Protein 7VT5 (pdb70)

Sequence (311 aa):
GIVELNRQLGRGVNLGNALEAPWEGAWGVRLEEGFFELIREAGFKTIRLPVSWTHHAGRAAPYTIDPAFFSRVDWAVTQATRRGLNIVVNVHHYDELNANPQAEEARYLSIWRQIAERYRNQPGSVYFELLNEPHGRFNDNPQLWNDLLAKALRVVRESNPSRAVIVGPVGWNSLWRLSELRLPDDPNLIVTFHYYDPLEFTHQGAEWLNPVPPTGVVWHQQNAIAQAMEFAQRWAEQNRRPIFVGEFGAYEKGDLDSRVRWTGAVRSELEKRNFSWAYWEFAAGFGIYDRTTRQWRTPLLKALVPEQPKL

InterPro domains:
  IPR001547 Glycoside hydrolase, family 5 [PF00150] (57-237)
  IPR001547 Glycoside hydrolase, family 5 [PF00150] (382-443)
  IPR017853 Glycoside hydrolase superfamily [SSF51445] (39-466)
  IPR018087 Glycoside hydrolase, family 5, conserved site [PS00659] (157-166)
  IPR050386 Glycosyl Hydrolase 5 (Cellulase A) [PTHR31297] (37-249)

Solvent-accessible surface area: 13460 Å² total

CATH classification: 3.20.20.80

Foldseek 3Di:
DQLVLQLQQFEAFEPPLAQQPLHGCPSNDHDDLVVLVVCVVLPGQAYEYEHAQQSQFDPDPPGHGHVVSVVVVVVVCVSNVVSRHQYEYENEDDPVCLAPVVVCLNNLLSVLLVVLQVCLPPDLSYEYEYYAAREHVCVVPVVSVLVSVASSVVSNCVRRVAHAYEYAGHPRRQLVRLVVHDHDPRPRYAYEGEDEPPCLFQQAQPPPDVVHRHAPDADADDCPLVVSLVSNLVSCVVVVHAYEHEEYFGFQSHDPVRRLNVLLVNLLNCVVSVYHYYYHHDDPRRHQADPVVRDGVPSNSCSNVPPDNVD

Organism: NCBI:txid172827

B-factor: mean 21.15, std 11.02, range [8.12, 70.51]

Nearest PDB structures (foldseek):
  7vt7-assembly1_A  TM=1.003E+00  e=2.743E-68  Meiothermus taiwanensis WR-220
  4u5i-assembly2_B  TM=8.928E-01  e=5.469E-29  Acetivibrio thermocellus ATCC 27405
  4u5i-assembly1_A  TM=8.880E-01  e=3.645E-28  Acetivibrio thermocellus ATCC 27405
  4u5k-assembly1_A  TM=8.583E-01  e=9.486E-29  Acetivibrio thermocellus ATCC 27405
  4u5k-assembly2_B  TM=8.867E-01  e=9.125E-28  Acetivibrio thermocellus ATCC 27405

Structure (mmCIF, N/CA/C/O backbone):
data_7VT5
#
_entry.id   7VT5
#
_cell.length_a   49.549
_cell.length_b   75.348
_cell.length_c   82.151
_cell.angle_alpha   90.000
_cell.angle_beta   90.000
_cell.angle_gamma   90.000
#
_symmetry.space_group_name_H-M   'P 21 21 21'
#
loop_
_entity.id
_entity.type
_entity.pdbx_description
1 polymer 'Endoglucanase H'
2 non-polymer TRYPTOPHAN
3 non-polymer METHIONINE
4 water water
#
loop_
_atom_site.group_PDB
_atom_site.id
_atom_site.type_symbol
_atom_site.label_atom_id
_atom_site.label_alt_id
_atom_site.label_comp_id
_atom_site.label_asym_id
_atom_site.label_entity_id
_atom_site.label_seq_id
_atom_site.pdbx_PDB_ins_code
_atom_site.Cartn_x
_atom_site.Cartn_y
_atom_site.Cartn_z
_atom_site.occupancy
_atom_site.B_iso_or_equiv
_atom_site.auth_seq_id
_atom_site.auth_comp_id
_atom_site.auth_asym_id
_atom_site.auth_atom_id
_atom_site.pdbx_PDB_model_num
ATOM 1 N N . GLY A 1 17 ? 10.64057 20.85907 37.46191 1.000 33.51801 17 GLY A N 1
ATOM 2 C CA . GLY A 1 17 ? 11.87151 20.83497 36.69402 1.000 29.77032 17 GLY A CA 1
ATOM 3 C C . GLY A 1 17 ? 11.83703 19.94998 35.45313 1.000 25.23690 17 GLY A C 1
ATOM 4 O O . GLY A 1 17 ? 10.78318 19.72305 34.83374 1.000 22.03799 17 GLY A O 1
ATOM 5 N N . ILE A 1 18 ? 13.01560 19.44561 35.08967 1.000 22.63008 18 ILE A N 1
ATOM 6 C CA . ILE A 1 18 ? 13.16144 18.73619 33.82197 1.000 21.23082 18 ILE A CA 1
ATOM 7 C C . ILE A 1 18 ? 12.39940 17.40739 33.81834 1.000 20.38468 18 ILE A C 1
ATOM 8 O O . ILE A 1 18 ? 11.93607 16.95507 32.76611 1.000 19.08059 18 ILE A O 1
ATOM 13 N N . VAL A 1 19 ? 12.26834 16.74730 34.97177 1.000 21.03129 19 VAL A N 1
ATOM 14 C CA . VAL A 1 19 ? 11.52781 15.49139 35.01140 1.000 21.09569 19 VAL A CA 1
ATOM 15 C C . VAL A 1 19 ? 10.06390 15.74293 34.68069 1.000 20.08371 19 VAL A C 1
ATOM 16 O O . VAL A 1 19 ? 9.42646 14.97378 33.94560 1.000 19.99436 19 VAL A O 1
ATOM 20 N N . GLU A 1 20 ? 9.53096 16.86151 35.15928 1.000 18.56033 20 GLU A N 1
ATOM 21 C CA . GLU A 1 20 ? 8.15273 17.19141 34.82278 1.000 20.67733 20 GLU A CA 1
ATOM 22 C C . GLU A 1 20 ? 8.01679 17.62756 33.36647 1.000 17.27921 20 GLU A C 1
ATOM 23 O O . GLU A 1 20 ? 7.02107 17.28342 32.72380 1.000 17.83219 20 GLU A O 1
ATOM 29 N N . LEU A 1 21 ? 8.97601 18.40706 32.82828 1.000 18.14521 21 LEU A N 1
ATOM 30 C CA . LEU A 1 21 ? 8.93686 18.74160 31.39748 1.000 17.16951 21 LEU A CA 1
ATOM 31 C C . LEU A 1 21 ? 8.93883 17.47985 30.52767 1.000 15.95728 21 LEU A C 1
ATOM 32 O O . LEU A 1 21 ? 8.21863 17.39828 29.50904 1.000 15.60739 21 LEU A O 1
ATOM 37 N N . ASN A 1 22 ? 9.72833 16.47169 30.92314 1.000 14.91965 22 ASN A N 1
ATOM 38 C CA . ASN A 1 22 ? 9.70089 15.22185 30.16281 1.000 15.13358 22 ASN A CA 1
ATOM 39 C C . ASN A 1 22 ? 8.37824 14.48666 30.32737 1.000 15.88380 22 ASN A C 1
ATOM 40 O O . ASN A 1 22 ? 7.84123 13.93126 29.35612 1.000 16.49343 22 ASN A O 1
ATOM 45 N N . ARG A 1 23 ? 7.83020 14.45474 31.54224 1.000 16.33481 23 ARG A N 1
ATOM 46 C CA . ARG A 1 23 ? 6.52513 13.82018 31.71940 1.000 18.54938 23 ARG A CA 1
ATOM 47 C C . ARG A 1 23 ? 5.46846 14.51074 30.85774 1.000 17.51643 23 ARG A C 1
ATOM 48 O O . ARG A 1 23 ? 4.57991 13.86022 30.29557 1.000 19.04138 23 ARG A O 1
ATOM 56 N N . GLN A 1 24 ? 5.57526 15.83742 30.71584 1.000 16.38730 24 GLN A N 1
ATOM 57 C CA . GLN A 1 24 ? 4.62646 16.61551 29.92127 1.000 16.16662 24 GLN A CA 1
ATOM 58 C C . GLN A 1 24 ? 4.69850 16.26244 28.44213 1.000 12.56491 24 GLN A C 1
ATOM 59 O O . GLN A 1 24 ? 3.68413 16.37861 27.73059 1.000 15.79372 24 GLN A O 1
ATOM 69 N N . LEU A 1 25 ? 5.85497 15.79552 27.96079 1.000 14.05432 25 LEU A N 1
ATOM 70 C CA . LEU A 1 25 ? 5.90948 15.29440 26.58066 1.000 12.64922 25 LEU A CA 1
ATOM 71 C C . LEU A 1 25 ? 4.90850 14.15454 26.32786 1.000 12.77459 25 LEU A C 1
ATOM 72 O O . LEU A 1 25 ? 4.29402 14.07717 25.25137 1.000 13.49577 25 LEU A O 1
ATOM 77 N N . GLY A 1 26 ? 4.74484 13.25135 27.29197 1.000 13.73786 26 GLY A N 1
ATOM 78 C CA . GLY A 1 26 ? 3.73433 12.20667 27.17336 1.000 13.03081 26 GLY A CA 1
ATOM 79 C C . GLY A 1 26 ? 3.82607 11.44272 25.86681 1.000 11.99890 26 GLY A C 1
ATOM 80 O O . GLY A 1 26 ? 4.90974 11.05791 25.41428 1.000 13.91910 26 GLY A O 1
ATOM 81 N N . ARG A 1 27 ? 2.65709 11.19423 25.27044 1.000 11.64523 27 ARG A N 1
ATOM 82 C CA . ARG A 1 27 ? 2.55576 10.55144 23.96509 1.000 13.69058 27 ARG A CA 1
ATOM 83 C C . ARG A 1 27 ? 2.62287 11.56049 22.83532 1.000 12.00745 27 ARG A C 1
ATOM 84 O O . ARG A 1 27 ? 1.94393 12.60200 22.87100 1.000 12.96567 27 ARG A O 1
ATOM 92 N N . GLY A 1 28 ? 3.37691 11.23672 21.79232 1.000 13.19491 28 GLY A N 1
ATOM 93 C CA . GLY A 1 28 ? 3.60752 12.19598 20.73232 1.000 12.32509 28 GLY A CA 1
ATOM 94 C C . GLY A 1 28 ? 3.65736 11.53579 19.37389 1.000 11.55954 28 GLY A C 1
ATOM 95 O O . GLY A 1 28 ? 3.71574 10.29813 19.26595 1.000 11.62721 28 GLY A O 1
ATOM 96 N N . VAL A 1 29 ? 3.65925 12.37457 18.32859 1.000 12.23774 29 VAL A N 1
ATOM 97 C CA . VAL A 1 29 ? 3.79277 11.86327 16.96766 1.000 12.56660 29 VAL A CA 1
ATOM 98 C C . VAL A 1 29 ? 4.69561 12.79694 16.16913 1.000 10.61874 29 VAL A C 1
ATOM 99 O O . VAL A 1 29 ? 4.65245 14.02328 16.33868 1.000 11.87299 29 VAL A O 1
ATOM 103 N N . ASN A 1 30 ? 5.50855 12.21164 15.29335 1.000 10.33678 30 ASN A N 1
ATOM 104 C CA . ASN A 1 30 ? 6.32892 12.99405 14.36947 1.000 11.76388 30 ASN A CA 1
ATOM 105 C C . ASN A 1 30 ? 5.52639 13.41927 13.15298 1.000 10.91369 30 ASN A C 1
ATOM 106 O O . ASN A 1 30 ? 4.81193 12.61433 12.54314 1.000 11.55009 30 ASN A O 1
ATOM 111 N N . LEU A 1 31 ? 5.70566 14.69039 12.75548 1.000 10.48374 31 LEU A N 1
ATOM 112 C CA . LEU A 1 31 ? 5.24458 15.15120 11.44553 1.000 11.32502 31 LEU A CA 1
ATOM 113 C C . LEU A 1 31 ? 6.35607 14.89925 10.44080 1.000 12.83323 31 LEU A C 1
ATOM 114 O O . LEU A 1 31 ? 7.14529 15.78467 10.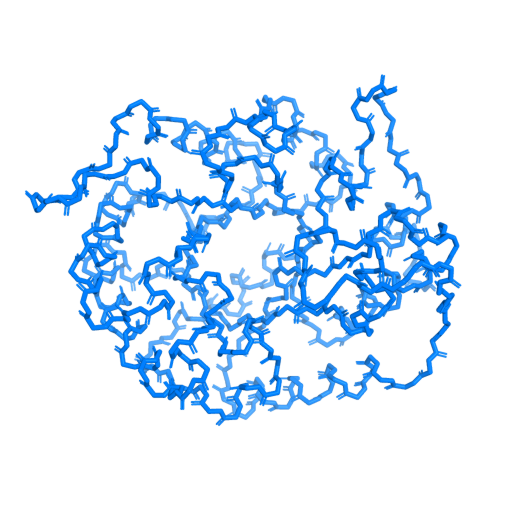08695 1.000 14.12159 31 LEU A O 1
ATOM 119 N N . GLY A 1 32 ? 6.43892 13.63027 9.98676 1.000 13.27566 32 GLY A N 1
ATOM 120 C CA . GLY A 1 32 ? 7.50643 13.19710 9.10338 1.000 13.67454 32 GLY A CA 1
ATOM 121 C C . GLY A 1 32 ? 7.14904 13.27927 7.62565 1.000 12.52822 32 GLY A C 1
ATOM 122 O O . GLY A 1 32 ? 5.98902 13.47876 7.23003 1.000 13.04649 32 GLY A O 1
ATOM 123 N N . ASN A 1 33 ? 8.18146 13.11664 6.81275 1.000 12.63445 33 ASN A N 1
ATOM 124 C CA . ASN A 1 33 ? 8.07878 13.21467 5.36063 1.000 13.42135 33 ASN A CA 1
ATOM 125 C C . ASN A 1 33 ? 7.64856 14.60276 4.92991 1.000 14.64415 33 ASN A C 1
ATOM 126 O O . ASN A 1 33 ? 7.04202 14.77033 3.86794 1.000 14.84755 33 ASN A O 1
ATOM 131 N N . ALA A 1 34 ? 8.00531 15.60039 5.75990 1.000 14.88182 34 ALA A N 1
ATOM 132 C CA . ALA A 1 34 ? 7.53375 16.97487 5.62049 1.000 12.64948 34 ALA A CA 1
ATOM 133 C C . ALA A 1 34 ? 8.73903 17.90674 5.56918 1.000 14.07159 34 ALA A C 1
ATOM 134 O O . ALA A 1 34 ? 9.39621 17.96511 4.53562 1.000 14.98394 34 ALA A O 1
ATOM 136 N N . LEU A 1 35 ? 9.05196 18.61464 6.66774 1.000 12.80303 35 LEU A N 1
ATOM 137 C CA . LEU A 1 35 ? 10.08192 19.66632 6.63890 1.000 13.21761 35 LEU A CA 1
ATOM 138 C C . LEU A 1 35 ? 11.49596 19.12089 6.72446 1.000 14.03572 35 LEU A C 1
ATOM 139 O O . LEU A 1 35 ? 12.46851 19.90549 6.64937 1.000 13.48170 35 LEU A O 1
ATOM 144 N N . GLU A 1 36 ? 11.65199 17.80973 6.86573 1.000 13.61317 36 GLU A N 1
ATOM 145 C CA . GLU A 1 36 ? 12.98002 17.22387 6.90532 1.000 13.76791 36 GLU A CA 1
ATOM 146 C C . GLU A 1 36 ? 13.41326 16.69168 5.54668 1.000 13.79820 36 GLU A C 1
ATOM 147 O O . GLU A 1 36 ? 14.56735 16.26170 5.39559 1.000 14.18606 36 GLU A O 1
ATOM 153 N N . ALA A 1 37 ? 12.51681 16.68814 4.56498 1.000 13.87117 37 ALA A N 1
ATOM 154 C CA . ALA A 1 37 ? 12.86644 16.44161 3.17381 1.000 14.16921 37 ALA A CA 1
ATOM 155 C C . ALA A 1 37 ? 13.65673 17.61468 2.58600 1.000 14.23712 37 ALA A C 1
ATOM 156 O O . ALA A 1 37 ? 13.91122 18.60327 3.27916 1.000 15.32217 37 ALA A O 1
ATOM 158 N N . PRO A 1 38 ? 14.09987 17.52317 1.33355 1.000 14.41243 38 PRO A N 1
ATOM 159 C CA . PRO A 1 38 ? 14.80143 18.67317 0.73876 1.000 16.33468 38 PRO A CA 1
ATOM 160 C C . PRO A 1 38 ? 13.94567 19.93085 0.69124 1.000 15.98516 38 PRO A C 1
ATOM 161 O O . PRO A 1 38 ? 14.47443 21.05065 0.77506 1.000 18.46913 38 PRO A O 1
ATOM 165 N N . TRP A 1 39 ? 12.63393 19.77386 0.55840 1.000 16.34961 39 TRP A N 1
ATOM 166 C CA . TRP A 1 39 ? 11.69801 20.87384 0.73496 1.000 15.34360 39 TRP A CA 1
ATOM 167 C C . TRP A 1 39 ? 10.35006 20.26498 1.09682 1.000 16.11379 39 TRP A C 1
ATOM 168 O O . TRP A 1 39 ? 10.11866 19.05317 0.92759 1.000 15.87457 39 TRP A O 1
ATOM 188 N N . GLU A 1 40 ? 9.47029 21.12053 1.59886 1.000 16.08105 40 GLU A N 1
ATOM 189 C CA . GLU A 1 40 ? 8.19534 20.66108 2.11689 1.000 15.43170 40 GLU A CA 1
ATOM 190 C C . GLU A 1 40 ? 7.32806 20.12381 0.98768 1.000 15.86592 40 GLU A C 1
ATOM 191 O O . GLU A 1 40 ? 6.96520 20.85691 0.06236 1.000 18.14110 40 GLU A O 1
ATOM 197 N N . GLY A 1 41 ? 6.99701 18.83836 1.07294 1.000 14.39496 41 GLY A N 1
ATOM 198 C CA . GLY A 1 41 ? 6.23671 18.14810 0.05592 1.000 15.40838 41 GLY A CA 1
ATOM 199 C C . GLY A 1 41 ? 7.06775 17.18584 -0.76159 1.000 15.95664 41 GLY A C 1
ATOM 200 O O . GLY A 1 41 ? 6.50495 16.29031 -1.40237 1.000 16.60006 41 GLY A O 1
ATOM 201 N N . ALA A 1 42 ? 8.38729 17.35052 -0.77154 1.000 15.51181 42 ALA A N 1
ATOM 202 C CA . ALA A 1 42 ? 9.20846 16.50305 -1.62243 1.000 15.75624 42 ALA A CA 1
ATOM 203 C C . ALA A 1 42 ? 9.04280 15.04787 -1.26310 1.000 15.64874 42 ALA A C 1
ATOM 204 O O . ALA A 1 42 ? 9.10711 14.19505 -2.14905 1.000 18.30208 42 ALA A O 1
ATOM 206 N N . TRP A 1 43 ? 8.84804 14.74329 0.02325 1.000 14.54421 43 TRP A N 1
ATOM 207 C CA . TRP A 1 43 ? 8.67314 13.36011 0.45240 1.000 15.70352 43 TRP A CA 1
ATOM 208 C C . TRP A 1 43 ? 7.22192 13.01018 0.74401 1.000 15.73554 43 TRP A C 1
ATOM 209 O O . TRP A 1 43 ? 6.96166 11.99205 1.40346 1.000 16.88313 43 TRP A O 1
ATOM 220 N N . GLY A 1 44 ? 6.27968 13.81679 0.25742 1.000 14.71711 44 GLY A N 1
ATOM 221 C CA . GLY A 1 44 ? 4.88689 13.40625 0.19449 1.000 15.71931 44 GLY A CA 1
ATOM 222 C C . GLY A 1 44 ? 3.95881 14.04391 1.19781 1.000 18.16957 44 GLY A C 1
ATOM 223 O O . GLY A 1 44 ? 2.73536 13.87916 1.04775 1.000 20.26725 44 GLY A O 1
ATOM 224 N N . VAL A 1 45 ? 4.45176 14.77174 2.20442 1.000 16.62322 45 VAL A N 1
ATOM 225 C CA . VAL A 1 45 ? 3.58171 15.36691 3.21905 1.000 16.01457 45 VAL A CA 1
ATOM 226 C C . VAL A 1 45 ? 3.83204 16.87409 3.29329 1.000 16.79050 45 VAL A C 1
ATOM 227 O O . VAL A 1 45 ? 4.87346 17.31713 3.78516 1.000 18.13559 45 VAL A O 1
ATOM 231 N N . ARG A 1 46 ? 2.86350 17.66036 2.84417 1.000 16.20538 46 ARG A N 1
ATOM 232 C CA . ARG A 1 46 ? 2.84141 19.07700 3.17604 1.000 18.87880 46 ARG A CA 1
ATOM 233 C C . ARG A 1 46 ? 2.05006 19.22911 4.46558 1.000 17.66678 46 ARG A C 1
ATOM 234 O O . ARG A 1 46 ? 1.03401 18.55250 4.66199 1.000 20.41812 46 ARG A O 1
ATOM 242 N N . LEU A 1 47 ? 2.50718 20.12339 5.34314 1.000 16.27467 47 LEU A N 1
ATOM 243 C CA . LEU A 1 47 ? 1.78220 20.33191 6.58904 1.000 16.10375 47 LEU A CA 1
ATOM 244 C C . LEU A 1 47 ? 0.49172 21.10853 6.33437 1.000 17.21564 47 LEU A C 1
ATOM 245 O O . LEU A 1 47 ? 0.41307 21.95067 5.43750 1.000 18.66212 47 LEU A O 1
ATOM 250 N N . GLU A 1 48 ? -0.52990 20.81520 7.13869 1.000 16.20048 48 GLU A N 1
ATOM 251 C CA . GLU A 1 48 ? -1.82348 21.48847 7.09612 1.000 18.09399 48 GLU A CA 1
ATOM 252 C C . GLU A 1 48 ? -2.22453 21.84715 8.51760 1.000 16.90746 48 GLU A C 1
ATOM 253 O O . GLU A 1 48 ? -1.95287 21.09415 9.45959 1.000 16.56913 48 GLU A O 1
ATOM 259 N N . GLU A 1 49 ? -2.92638 22.97568 8.66707 1.000 18.27349 49 GLU A N 1
ATOM 260 C CA . GLU A 1 49 ? -3.32396 23.40324 10.00663 1.000 22.28545 49 GLU A CA 1
ATOM 261 C C . GLU A 1 49 ? -4.19290 22.34969 10.69795 1.000 20.38684 49 GLU A C 1
ATOM 262 O O . GLU A 1 49 ? -4.02310 22.08121 11.89938 1.000 21.05965 49 GLU A O 1
ATOM 268 N N . GLY A 1 50 ? -5.08805 21.69287 9.94354 1.000 18.58561 50 GLY A N 1
ATOM 269 C CA . GLY A 1 50 ? -5.97692 20.71241 10.54686 1.000 19.34693 50 GLY A CA 1
ATOM 270 C C . GLY A 1 50 ? -5.25778 19.54363 11.20953 1.000 18.71533 50 GLY A C 1
ATOM 271 O O . GLY A 1 50 ? -5.83857 18.89325 12.09791 1.000 21.28237 50 GLY A O 1
ATOM 272 N N . PHE A 1 51 ? -3.99174 19.28689 10.83474 1.000 17.34081 51 PHE A N 1
ATOM 273 C CA . PHE A 1 51 ? -3.26195 18.16381 11.43936 1.000 16.55513 51 PHE A CA 1
ATOM 274 C C . PHE A 1 51 ? -3.17430 18.33157 12.95287 1.000 18.35075 51 PHE A C 1
ATOM 275 O O . PHE A 1 51 ? -3.27000 17.34758 13.71253 1.000 17.17198 51 PHE A O 1
ATOM 283 N N . PHE A 1 52 ? -3.01715 19.58253 13.42309 1.000 16.79295 52 PHE A N 1
ATOM 284 C CA . PHE A 1 52 ? -2.84556 19.76890 14.86005 1.000 16.11670 52 PHE A CA 1
ATOM 285 C C . PHE A 1 52 ? -4.07297 19.30890 15.62879 1.000 15.63970 52 PHE A C 1
ATOM 286 O O . PHE A 1 52 ? -3.95466 18.56377 16.61386 1.000 15.60664 52 PHE A O 1
ATOM 294 N N . GLU A 1 53 ? -5.26967 19.67123 15.15024 1.000 15.67745 53 GLU A N 1
ATOM 295 C CA . GLU A 1 53 ? -6.47055 19.27922 15.86887 1.000 16.23887 53 GLU A CA 1
ATOM 296 C C . GLU A 1 53 ? -6.66297 17.77203 15.78220 1.000 15.81678 53 GLU A C 1
ATOM 297 O O . GLU A 1 53 ? -7.01530 17.13976 16.78900 1.000 16.28345 53 GLU A O 1
ATOM 303 N N . LEU A 1 54 ? -6.34038 17.17664 14.62434 1.000 16.54746 54 LEU A N 1
ATOM 304 C CA . LEU A 1 54 ? -6.51543 15.72425 14.50130 1.000 16.88684 54 LEU A CA 1
ATOM 305 C C . LEU A 1 54 ? -5.63224 15.00952 15.50639 1.000 16.36126 54 LEU A C 1
ATOM 306 O O . LEU A 1 54 ? -6.06426 14.05865 16.17811 1.000 17.69664 54 LEU A O 1
ATOM 311 N N . ILE A 1 55 ? -4.40126 15.50092 15.66845 1.000 14.35790 55 ILE A N 1
ATOM 312 C CA . ILE A 1 55 ? -3.45702 14.81227 16.52581 1.000 13.66942 55 ILE A CA 1
ATOM 313 C C . ILE A 1 55 ? -3.88372 14.94926 17.97045 1.000 15.22847 55 ILE A C 1
ATOM 314 O O . ILE A 1 55 ? -3.83721 13.98123 18.74593 1.000 14.43039 55 ILE A O 1
ATOM 319 N N . ARG A 1 56 ? -4.41180 16.12191 18.33016 1.000 15.96401 56 ARG A N 1
ATOM 320 C CA . ARG A 1 56 ? -4.94790 16.27475 19.67314 1.000 18.40996 56 ARG A CA 1
ATOM 321 C C . ARG A 1 56 ? -6.11919 15.34940 19.88537 1.000 18.80092 56 ARG A C 1
ATOM 322 O O . ARG A 1 56 ? -6.23845 14.73744 20.95118 1.000 21.04793 56 ARG A O 1
ATOM 330 N N . GLU A 1 57 ? -7.02471 15.26715 18.89774 1.000 17.43304 57 GLU A N 1
ATOM 331 C CA . GLU A 1 57 ? -8.22053 14.47892 19.12265 1.000 24.31048 57 GLU A CA 1
ATOM 332 C C . GLU A 1 57 ? -7.86626 13.01794 19.27052 1.000 22.18781 57 GLU A C 1
ATOM 333 O O . GLU A 1 57 ? -8.59245 12.27376 19.93697 1.000 24.98185 57 GLU A O 1
ATOM 343 N N . ALA A 1 58 ? -6.72092 12.61132 18.72390 1.000 16.70888 58 ALA A N 1
ATOM 344 C CA . ALA A 1 58 ? -6.35599 11.20099 18.75917 1.000 15.62944 58 ALA A CA 1
ATOM 345 C C . ALA A 1 58 ? -5.70048 10.81717 20.07028 1.000 16.77876 58 ALA A C 1
ATOM 346 O O . ALA A 1 58 ? -5.50422 9.62464 20.30810 1.000 18.35596 58 ALA A O 1
ATOM 348 N N . GLY A 1 59 ? -5.39286 11.78378 20.92837 1.000 15.68508 59 GLY A N 1
ATOM 349 C CA . GLY A 1 59 ? -4.84992 11.52564 22.23839 1.000 16.19492 59 GLY A CA 1
ATOM 350 C C . GLY A 1 59 ? -3.39221 11.84955 22.39135 1.000 14.92777 59 GLY A C 1
ATOM 351 O O . GLY A 1 59 ? -2.80940 11.48824 23.41298 1.000 17.15297 59 GLY A O 1
ATOM 352 N N . PHE A 1 60 ? -2.77833 12.49801 21.41478 1.000 14.32543 60 PHE A N 1
ATOM 353 C CA . PHE A 1 60 ? -1.37687 12.89384 21.54041 1.000 13.59019 60 PHE A CA 1
ATOM 354 C C . PHE A 1 60 ? -1.25164 14.27236 22.19773 1.000 11.96608 60 PHE A C 1
ATOM 355 O O . PHE A 1 60 ? -2.10607 15.14162 22.00730 1.000 14.83021 60 PHE A O 1
ATOM 363 N N . LYS A 1 61 ? -0.20022 14.42730 22.99797 1.000 12.52349 61 LYS A N 1
ATOM 364 C CA . LYS A 1 61 ? 0.13597 15.69518 23.64446 1.000 13.42467 61 LYS A CA 1
ATOM 365 C C . LYS A 1 61 ? 1.22621 16.46819 22.92378 1.000 13.28907 61 LYS A C 1
ATOM 366 O O . LYS A 1 61 ? 1.37736 17.67977 23.19291 1.000 13.78511 61 LYS A O 1
ATOM 372 N N . THR A 1 62 ? 1.96457 15.83557 22.00751 1.000 12.03881 62 THR A N 1
ATOM 373 C CA . THR A 1 62 ? 3.20678 16.40507 21.50484 1.000 12.92050 62 THR A CA 1
ATOM 374 C C . THR A 1 62 ? 3.35709 16.16418 20.00925 1.000 12.14053 62 THR A C 1
ATOM 375 O O . THR A 1 62 ? 3.07117 15.07387 19.50022 1.000 12.32254 62 THR A O 1
ATOM 379 N N . ILE A 1 63 ? 3.85585 17.17587 19.32184 1.000 11.90794 63 ILE A N 1
ATOM 380 C CA . ILE A 1 63 ? 4.32319 17.07988 17.94675 1.000 11.72351 63 ILE A CA 1
ATOM 381 C C . ILE A 1 63 ? 5.84269 17.06498 17.98679 1.000 11.22312 63 ILE A C 1
ATOM 382 O O . ILE A 1 63 ? 6.44764 17.97262 18.57296 1.000 11.98156 63 ILE A O 1
ATOM 387 N N . ARG A 1 64 ? 6.48730 16.08035 17.35508 1.000 10.45957 64 ARG A N 1
ATOM 388 C CA . ARG A 1 64 ? 7.90870 16.24195 17.00789 1.000 10.60938 64 ARG A CA 1
ATOM 389 C C . ARG A 1 64 ? 7.98736 16.71181 15.56234 1.000 12.12960 64 ARG A C 1
ATOM 390 O O . ARG A 1 64 ? 7.34628 16.13093 14.68274 1.000 12.00464 64 ARG A O 1
ATOM 398 N N . LEU A 1 65 ? 8.76142 17.79221 15.33089 1.000 11.91811 65 LEU A N 1
ATOM 399 C CA . LEU A 1 65 ? 8.83188 18.47435 14.03765 1.000 11.00326 65 LEU A CA 1
ATOM 400 C C . LEU A 1 65 ? 10.22794 18.31043 13.46436 1.000 11.02434 65 LEU A C 1
ATOM 401 O O . LEU A 1 65 ? 11.12875 19.12489 13.75611 1.000 11.41769 65 LEU A O 1
ATOM 406 N N . PRO A 1 66 ? 10.47370 17.29552 12.64715 1.000 11.96705 66 PRO A N 1
ATOM 407 C CA . PRO A 1 66 ? 11.79214 17.15495 12.01147 1.000 11.81787 66 PRO A CA 1
ATOM 408 C C . PRO A 1 66 ? 12.00661 18.27777 11.01054 1.000 12.05962 66 PRO A C 1
ATOM 409 O O . PRO A 1 66 ? 11.17615 18.49011 10.12277 1.000 13.55880 66 PRO A O 1
ATOM 413 N N . VAL A 1 67 ? 13.14915 18.96505 11.11241 1.000 11.96602 67 VAL A N 1
ATOM 414 C CA . VAL A 1 67 ? 13.41243 20.08149 10.20360 1.000 11.76476 67 VAL A CA 1
ATOM 415 C C . VAL A 1 67 ? 14.84144 19.96526 9.69413 1.000 11.79429 67 VAL A C 1
ATOM 416 O O . VAL A 1 67 ? 15.78672 19.93950 10.49599 1.000 12.22002 67 VAL A O 1
ATOM 420 N N . SER A 1 68 ? 15.00711 19.85246 8.37405 1.000 11.29734 68 SER A N 1
ATOM 421 C CA . SER A 1 68 ? 16.35595 19.73668 7.80334 1.000 11.98151 68 SER A CA 1
ATOM 422 C C . SER A 1 68 ? 16.78228 21.10276 7.28147 1.000 14.75204 68 SER A C 1
ATOM 423 O O . SER A 1 68 ? 16.67944 21.41637 6.09600 1.000 13.71751 68 SER A O 1
ATOM 426 N N . TRP A 1 69 ? 17.29022 21.91321 8.21383 1.000 12.65930 69 TRP A N 1
ATOM 427 C CA . TRP A 1 69 ? 17.66144 23.30304 7.94591 1.000 12.11984 69 TRP A CA 1
ATOM 428 C C . TRP A 1 69 ? 18.72761 23.42090 6.88316 1.000 13.19122 69 TRP A C 1
ATOM 429 O O . TRP A 1 69 ? 18.79176 24.45405 6.20757 1.000 13.32326 69 TRP A O 1
ATOM 440 N N . THR A 1 70 ? 19.56507 22.38036 6.71154 1.000 13.44243 70 THR A N 1
ATOM 441 C CA . THR A 1 70 ? 20.70216 22.50725 5.79679 1.000 13.83826 70 THR A CA 1
ATOM 442 C C . THR A 1 70 ? 20.27401 22.86932 4.37517 1.000 14.66239 70 THR A C 1
ATOM 443 O O . THR A 1 70 ? 20.95389 23.64075 3.69613 1.000 15.76806 70 THR A O 1
ATOM 447 N N . HIS A 1 71 ? 19.10803 22.40332 3.93450 1.000 14.42148 71 HIS A N 1
ATOM 448 C CA . HIS A 1 71 ? 18.66323 22.70559 2.58012 1.000 15.61636 71 HIS A CA 1
ATOM 449 C C . HIS A 1 71 ? 18.19452 24.14241 2.42549 1.000 17.94436 71 HIS A C 1
ATOM 450 O O . HIS A 1 71 ? 18.00511 24.59520 1.29706 1.000 23.06376 71 HIS A O 1
ATOM 457 N N . HIS A 1 72 ? 18.05449 24.87276 3.51481 1.000 14.18217 72 HIS A N 1
ATOM 458 C CA . HIS A 1 72 ? 17.44183 26.19202 3.49440 1.0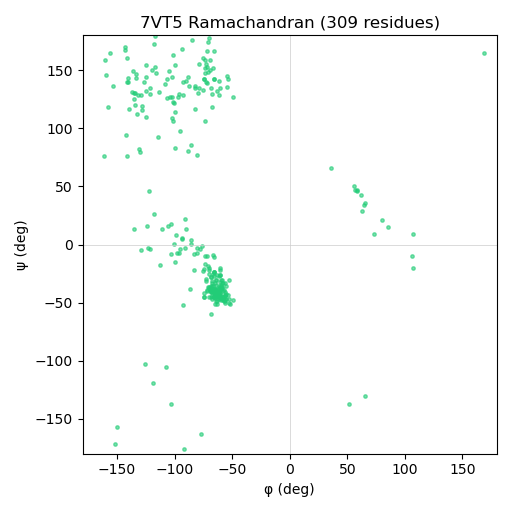00 13.62149 72 HIS A CA 1
ATOM 459 C C . HIS A 1 72 ? 18.34417 27.26678 4.06204 1.000 14.10273 72 HIS A C 1
ATOM 460 O O . HIS A 1 72 ? 17.86650 28.34652 4.39431 1.000 17.06961 72 HIS A O 1
ATOM 467 N N . ALA A 1 73 ? 19.62883 27.00477 4.20967 1.000 13.46213 73 ALA A N 1
ATOM 468 C CA . ALA A 1 73 ? 20.54228 27.95833 4.82292 1.000 14.39003 73 ALA A CA 1
ATOM 469 C C . ALA A 1 73 ? 21.70721 28.24355 3.89076 1.000 14.42362 73 ALA A C 1
ATOM 470 O O . ALA A 1 73 ? 22.18466 27.35281 3.16975 1.000 15.07727 73 ALA A O 1
ATOM 472 N N . GLY A 1 74 ? 22.15197 29.49020 3.91066 1.000 14.26148 74 GLY A N 1
ATOM 473 C CA . GLY A 1 74 ? 23.33145 29.85199 3.13880 1.000 14.79170 74 GLY A CA 1
ATOM 474 C C . GLY A 1 74 ? 24.52740 28.98187 3.46480 1.000 14.76147 74 GLY A C 1
ATOM 475 O O . GLY A 1 74 ? 24.70181 28.56726 4.61352 1.000 13.68870 74 GLY A O 1
ATOM 476 N N . ARG A 1 75 ? 25.35342 28.70185 2.45572 1.000 16.58991 75 ARG A N 1
ATOM 477 C CA . ARG A 1 75 ? 26.56554 27.90329 2.66663 1.000 16.54374 75 ARG A CA 1
ATOM 478 C C . ARG A 1 75 ? 27.73247 28.72815 3.17873 1.000 18.38107 75 ARG A C 1
ATOM 479 O O . ARG A 1 75 ? 28.66531 28.15716 3.74829 1.000 20.15502 75 ARG A O 1
ATOM 487 N N . ALA A 1 76 ? 27.71211 30.03208 2.96830 1.000 16.83008 76 ALA A N 1
ATOM 488 C CA . ALA A 1 76 ? 28.78759 30.91482 3.39917 1.000 18.45490 76 ALA A CA 1
ATOM 489 C C . ALA A 1 76 ? 28.30230 31.68187 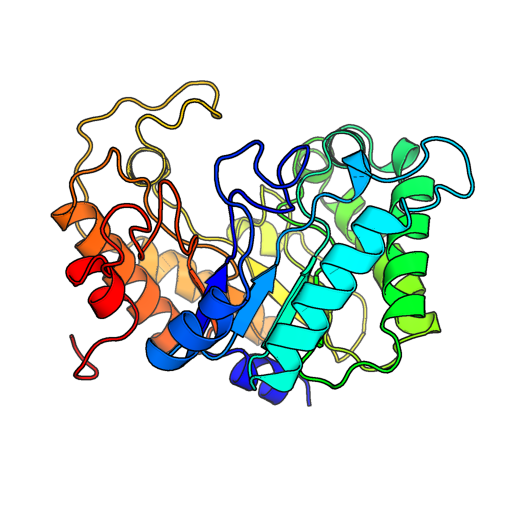4.61585 1.000 17.04505 76 ALA A C 1
ATOM 490 O O . ALA A 1 76 ? 27.09742 31.91124 4.77560 1.000 16.21490 76 ALA A O 1
ATOM 492 N N . ALA A 1 77 ? 29.21661 32.02501 5.50462 1.000 17.89507 77 ALA A N 1
ATOM 493 C CA . ALA A 1 77 ? 28.83072 32.80339 6.66529 1.000 16.87321 77 ALA A CA 1
ATOM 494 C C . ALA A 1 77 ? 28.08871 34.06064 6.20962 1.000 16.41208 77 ALA A C 1
ATOM 495 O O . ALA A 1 77 ? 28.43021 34.63619 5.16772 1.000 18.52667 77 ALA A O 1
ATOM 497 N N . PRO A 1 78 ? 27.04679 34.50779 6.93917 1.000 16.21776 78 PRO A N 1
ATOM 498 C CA . PRO A 1 78 ? 26.65264 34.01832 8.25575 1.000 16.07519 78 PRO A CA 1
ATOM 499 C C . PRO A 1 78 ? 25.62779 32.86867 8.20937 1.000 15.16549 78 PRO A C 1
ATOM 500 O O . PRO A 1 78 ? 24.93116 32.65830 9.19916 1.000 16.82552 78 PRO A O 1
ATOM 504 N N . TYR A 1 79 ? 25.53954 32.15682 7.09057 1.000 13.73156 79 TYR A N 1
ATOM 505 C CA . TYR A 1 79 ? 24.73272 30.93034 7.00816 1.000 12.69206 79 TYR A CA 1
ATOM 506 C C . TYR A 1 79 ? 23.25104 31.21117 7.27479 1.000 14.26361 79 TYR A C 1
ATOM 507 O O . TYR A 1 79 ? 22.55488 30.43867 7.94192 1.000 13.80803 79 TYR A O 1
ATOM 516 N N . THR A 1 80 ? 22.74513 32.29198 6.70621 1.000 13.83844 80 THR A N 1
ATOM 517 C CA . THR A 1 80 ? 21.40744 32.74530 7.05924 1.000 13.31833 80 THR A CA 1
ATOM 518 C C . THR A 1 80 ? 20.34271 31.77317 6.55015 1.000 13.87778 80 THR A C 1
ATOM 519 O O . THR A 1 80 ? 20.36950 31.33921 5.39203 1.000 13.26236 80 THR A O 1
ATOM 523 N N . ILE A 1 81 ? 19.38433 31.45765 7.41695 1.000 12.77241 81 ILE A N 1
ATOM 524 C CA . ILE A 1 81 ? 18.25575 30.60791 7.05060 1.000 12.38045 81 ILE A CA 1
ATOM 525 C C . ILE A 1 81 ? 17.27188 31.39888 6.19332 1.000 13.08657 81 ILE A C 1
ATOM 526 O O . ILE A 1 81 ? 16.90863 32.53656 6.53030 1.000 15.52420 81 ILE A O 1
ATOM 531 N N . ASP A 1 82 ? 16.83147 30.79697 5.09359 1.000 13.75120 82 ASP A N 1
ATOM 532 C CA . ASP A 1 82 ? 15.87805 31.43171 4.19583 1.000 13.97815 82 ASP A CA 1
ATOM 533 C C . ASP A 1 82 ? 14.68145 31.98807 4.97196 1.000 13.49974 82 ASP A C 1
ATOM 534 O O . ASP A 1 82 ? 14.02120 31.23267 5.69457 1.000 12.73284 82 ASP A O 1
ATOM 539 N N . PRO A 1 83 ? 14.33968 33.26528 4.80868 1.000 13.70189 83 PRO A N 1
ATOM 540 C CA . PRO A 1 83 ? 13.23017 33.80886 5.60316 1.000 13.98166 83 PRO A CA 1
ATOM 541 C C . PRO A 1 83 ? 11.89490 33.13485 5.35600 1.000 15.09033 83 PRO A C 1
ATOM 542 O O . PRO A 1 83 ? 11.12157 32.97371 6.30581 1.000 16.11351 83 PRO A O 1
ATOM 546 N N . ALA A 1 84 ? 11.58327 32.74640 4.11560 1.000 13.71584 84 ALA A N 1
ATOM 547 C CA . ALA A 1 84 ? 10.28823 32.10191 3.87894 1.000 15.88631 84 ALA A CA 1
ATOM 548 C C . ALA A 1 84 ? 10.21441 30.74085 4.56820 1.000 14.73337 84 ALA A C 1
ATOM 549 O O . ALA A 1 84 ? 9.18129 30.37994 5.15757 1.000 15.55068 84 ALA A O 1
ATOM 551 N N . PHE A 1 85 ? 11.32537 29.98111 4.55048 1.000 12.15352 85 PHE A N 1
ATOM 552 C CA . PHE A 1 85 ? 11.31950 28.70099 5.24616 1.000 11.72692 85 PHE A CA 1
ATOM 553 C C . PHE A 1 85 ? 11.19133 28.90510 6.75834 1.000 11.76596 85 PHE A C 1
ATOM 554 O O . PHE A 1 85 ? 10.43860 28.17373 7.44767 1.000 12.18717 85 PHE A O 1
ATOM 562 N N . PHE A 1 86 ? 11.95045 29.86915 7.29074 1.000 13.63148 86 PHE A N 1
ATOM 563 C CA . PHE A 1 86 ? 11.86271 30.17068 8.71362 1.000 13.88824 86 PHE A CA 1
ATOM 564 C C . PHE A 1 86 ? 10.42701 30.49875 9.10511 1.000 13.56257 86 PHE A C 1
ATOM 565 O O . PHE A 1 86 ? 9.94124 30.02922 10.14191 1.000 12.76774 86 PHE A O 1
ATOM 573 N N . SER A 1 87 ? 9.73307 31.28568 8.27564 1.000 12.86874 87 SER A N 1
ATOM 574 C CA . SER A 1 87 ? 8.35779 31.64731 8.61080 1.000 12.86217 87 SER A CA 1
ATOM 575 C C . SER A 1 87 ? 7.44705 30.43776 8.62132 1.000 14.63427 87 SER A C 1
ATOM 576 O O . SER A 1 87 ? 6.48337 30.39903 9.39587 1.000 13.98348 87 SER A O 1
ATOM 581 N N . ARG A 1 88 ? 7.71191 29.44322 7.75615 1.000 14.21255 88 ARG A N 1
ATOM 582 C CA . ARG A 1 88 ? 6.92641 28.20434 7.79755 1.000 14.44901 88 ARG A CA 1
ATOM 583 C C . ARG A 1 88 ? 7.10983 27.45844 9.12677 1.000 13.24157 88 ARG A C 1
ATOM 584 O O . ARG A 1 88 ? 6.13755 26.94781 9.72706 1.000 14.27780 88 ARG A O 1
ATOM 592 N N . VAL A 1 89 ? 8.35209 27.38551 9.61280 1.000 12.59941 89 VAL A N 1
ATOM 593 C CA . VAL A 1 89 ? 8.59371 26.77681 10.92129 1.000 11.92271 89 VAL A CA 1
ATOM 594 C C . VAL A 1 89 ? 7.91695 27.58452 12.03510 1.000 13.96767 89 VAL A C 1
ATOM 595 O O . VAL A 1 89 ? 7.31648 27.01118 12.96031 1.000 13.88704 89 VAL A O 1
ATOM 599 N N . ASP A 1 90 ? 7.99264 28.91837 11.95746 1.000 11.40264 90 ASP A N 1
ATOM 600 C CA . ASP A 1 90 ? 7.29824 29.77006 12.91238 1.000 12.35811 90 ASP A CA 1
ATOM 601 C C . ASP A 1 90 ? 5.83189 29.38415 12.97626 1.000 13.86877 90 ASP A C 1
ATOM 602 O O . ASP A 1 90 ? 5.23828 29.28850 14.05927 1.000 13.27879 90 ASP A O 1
ATOM 607 N N . TRP A 1 91 ? 5.22406 29.22162 11.80407 1.000 11.96736 91 TRP A N 1
ATOM 608 C CA . TRP A 1 91 ? 3.80530 28.88719 11.75440 1.000 14.02893 91 TRP A CA 1
ATOM 609 C C . TRP A 1 91 ? 3.52945 27.54589 12.42977 1.000 13.77418 91 TRP A C 1
ATOM 610 O O . TRP A 1 91 ? 2.57257 27.41668 13.19758 1.000 13.54370 91 TRP A O 1
ATOM 621 N N . ALA A 1 92 ? 4.33906 26.53422 12.14720 1.000 13.63674 92 ALA A N 1
ATOM 622 C CA . ALA A 1 92 ? 4.11423 25.23642 12.79579 1.000 12.93504 92 ALA A CA 1
ATOM 623 C C . ALA A 1 92 ? 4.22423 25.33903 14.31967 1.000 13.37791 92 ALA A C 1
ATOM 624 O O . ALA A 1 92 ? 3.41412 24.76126 15.06376 1.000 13.65791 92 ALA A O 1
ATOM 626 N N . VAL A 1 93 ? 5.26542 26.01834 14.79990 1.000 11.55176 93 VAL A N 1
ATOM 627 C CA . VAL A 1 93 ? 5.47199 26.17242 16.23512 1.000 12.34668 93 VAL A CA 1
ATOM 628 C C . VAL A 1 93 ? 4.28141 26.87452 16.85699 1.000 13.15121 93 VAL A C 1
ATOM 629 O O . VAL A 1 93 ? 3.75099 26.44666 17.88645 1.000 13.00923 93 VAL A O 1
ATOM 633 N N . THR A 1 94 ? 3.85369 27.98360 16.23607 1.000 11.65852 94 THR A N 1
ATOM 634 C CA . THR A 1 94 ? 2.78553 28.79450 16.79444 1.000 13.45976 94 THR A CA 1
ATOM 635 C C . THR A 1 94 ? 1.46411 28.04791 16.77145 1.000 14.66392 94 THR A C 1
ATOM 636 O O . THR A 1 94 ? 0.70547 28.09126 17.74304 1.000 16.39686 94 THR A O 1
ATOM 640 N N . GLN A 1 95 ? 1.18028 27.32815 15.68748 1.000 13.89945 95 GLN A N 1
ATOM 641 C CA . GLN A 1 95 ? -0.09434 26.62883 15.61461 1.000 18.18562 95 GLN A CA 1
ATOM 642 C C . GLN A 1 95 ? -0.14620 25.46663 16.58877 1.000 15.60603 95 GLN A C 1
ATOM 643 O O . GLN A 1 95 ? -1.14838 25.29669 17.29780 1.000 16.56610 95 GLN A O 1
ATOM 649 N N . ALA A 1 96 ? 0.91327 24.66565 16.66462 1.000 13.42553 96 ALA A N 1
ATOM 650 C CA . ALA A 1 96 ? 0.94152 23.61275 17.66944 1.000 13.51014 96 ALA A CA 1
ATOM 651 C C . ALA A 1 96 ? 0.75750 24.18091 19.07562 1.000 13.36158 96 ALA A C 1
ATOM 652 O O . ALA A 1 96 ? -0.03634 23.66189 19.88275 1.000 13.45777 96 ALA A O 1
ATOM 654 N N . THR A 1 97 ? 1.51626 25.24115 19.40383 1.000 12.76173 97 THR A N 1
ATOM 655 C CA . THR A 1 97 ? 1.49878 25.77686 20.76003 1.000 12.74210 97 THR A CA 1
ATOM 656 C C . THR A 1 97 ? 0.12508 26.34395 21.09674 1.000 14.38417 97 THR A C 1
ATOM 657 O O . THR A 1 97 ? -0.41679 26.09132 22.17796 1.000 13.68375 97 THR A O 1
ATOM 661 N N . ARG A 1 98 ? -0.45427 27.12389 20.18332 1.000 14.31341 98 ARG A N 1
ATOM 662 C CA . ARG A 1 98 ? -1.75109 27.72003 20.48724 1.000 15.24542 98 ARG A CA 1
ATOM 663 C C . ARG A 1 98 ? -2.81378 26.66545 20.66720 1.000 15.51468 98 ARG A C 1
ATOM 664 O O . ARG A 1 98 ? -3.73382 26.86492 21.45710 1.000 15.11068 98 ARG A O 1
ATOM 672 N N . ARG A 1 99 ? -2.67980 25.53535 19.97611 1.000 14.05454 99 ARG A N 1
ATOM 67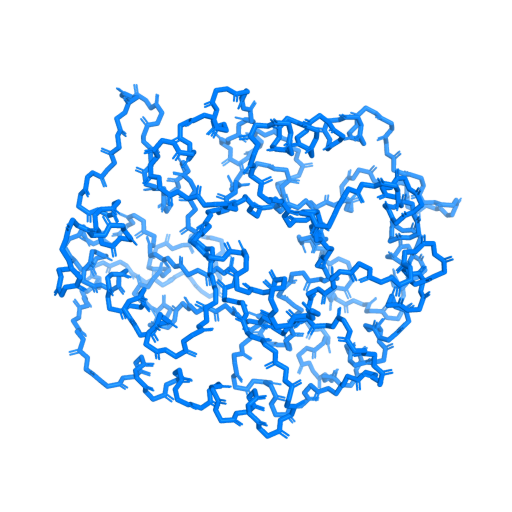3 C CA . ARG A 1 99 ? -3.67228 24.48683 20.05016 1.000 16.74440 99 ARG A CA 1
ATOM 674 C C . ARG A 1 99 ? -3.36536 23.49693 21.16601 1.000 16.50598 99 ARG A C 1
ATOM 675 O O . ARG A 1 99 ? -3.99770 22.43791 21.22850 1.000 19.59376 99 ARG A O 1
ATOM 683 N N . GLY A 1 100 ? -2.44935 23.83487 22.07096 1.000 15.51899 100 GLY A N 1
ATOM 684 C CA . GLY A 1 100 ? -2.26573 23.07718 23.29227 1.000 16.78338 100 GLY A CA 1
ATOM 685 C C . GLY A 1 100 ? -1.35160 21.88280 23.19202 1.000 18.13492 100 GLY A C 1
ATOM 686 O O . GLY A 1 100 ? -1.40156 21.01818 24.07272 1.000 22.01241 100 GLY A O 1
ATOM 687 N N . LEU A 1 101 ? -0.56940 21.78821 22.13989 1.000 12.98129 101 LEU A N 1
ATOM 688 C CA . LEU A 1 101 ? 0.39247 20.70045 21.95013 1.000 11.68416 101 LEU A CA 1
ATOM 689 C C . LEU A 1 101 ? 1.79358 21.18395 22.27800 1.000 12.74620 101 LEU A C 1
ATOM 690 O O . LEU A 1 101 ? 2.13539 22.34285 22.00847 1.000 14.16461 101 LEU A O 1
ATOM 695 N N . ASN A 1 102 ? 2.59979 20.29928 22.85330 1.000 11.90701 102 ASN A N 1
ATOM 696 C CA . ASN A 1 102 ? 4.03060 20.57594 22.91742 1.000 12.35337 102 ASN A CA 1
ATOM 697 C C . ASN A 1 102 ? 4.61064 20.40962 21.52819 1.000 11.72046 102 ASN A C 1
ATOM 698 O O . ASN A 1 102 ? 4.05193 19.69824 20.68171 1.000 11.39583 102 ASN A O 1
ATOM 703 N N . ILE A 1 103 ? 5.73509 21.07472 21.25967 1.000 11.62612 103 ILE A N 1
ATOM 704 C CA . ILE A 1 103 ? 6.40933 20.85513 19.98886 1.000 11.37303 103 ILE A CA 1
ATOM 705 C C . ILE A 1 103 ? 7.90851 20.74501 20.21377 1.000 12.20041 103 ILE A C 1
ATOM 706 O O . ILE A 1 103 ? 8.50414 21.57906 20.90545 1.000 12.03238 103 ILE A O 1
ATOM 711 N N . VAL A 1 104 ? 8.49745 19.71449 19.64325 1.000 11.25876 104 VAL A N 1
ATOM 712 C CA . VAL A 1 104 ? 9.94804 19.47308 19.64862 1.000 11.74747 104 VAL A CA 1
ATOM 713 C C . VAL A 1 104 ? 10.47655 19.93841 18.29847 1.000 12.45361 104 VAL A C 1
ATOM 714 O O . VAL A 1 104 ? 10.14657 19.35807 17.25990 1.000 12.52467 104 VAL A O 1
ATOM 718 N N . VAL A 1 105 ? 11.31160 20.99175 18.29744 1.000 11.95172 105 VAL A N 1
ATOM 719 C CA . VAL A 1 105 ? 11.95292 21.49372 17.08729 1.000 11.67436 105 VAL A CA 1
ATOM 720 C C . VAL A 1 105 ? 13.38385 20.97263 17.07152 1.000 11.14218 105 VAL A C 1
ATOM 721 O O . VAL A 1 105 ? 14.15337 21.21209 18.01966 1.000 12.22752 105 VAL A O 1
ATOM 725 N N . ASN A 1 106 ? 13.74635 20.24631 16.01506 1.000 11.47079 106 ASN A N 1
ATOM 726 C CA . ASN A 1 106 ? 15.10205 19.69609 15.93929 1.000 10.64406 106 ASN A CA 1
ATOM 727 C C . ASN A 1 106 ? 15.88393 20.26426 14.75823 1.000 12.63451 106 ASN A C 1
ATOM 728 O O . ASN A 1 106 ? 15.39256 21.09578 13.98384 1.000 12.40776 106 ASN A O 1
ATOM 733 N N . VAL A 1 107 ? 17.12760 19.80812 14.65084 1.000 11.46482 107 VAL A N 1
ATOM 734 C CA . VAL A 1 107 ? 17.86657 19.77070 13.39913 1.000 11.25644 107 VAL A CA 1
ATOM 735 C C . VAL A 1 107 ? 17.89158 18.30653 13.00159 1.000 13.21306 107 VAL A C 1
ATOM 736 O O . VAL A 1 107 ? 18.25374 17.46033 13.82243 1.000 13.96968 107 VAL A O 1
ATOM 740 N N . HIS A 1 108 ? 17.44828 18.00807 11.77411 1.000 11.55201 108 HIS A N 1
ATOM 741 C CA . HIS A 1 108 ? 17.12379 16.62265 11.43360 1.000 11.06464 108 HIS A CA 1
ATOM 742 C C . HIS A 1 108 ? 18.17179 16.04761 10.49160 1.000 14.65911 108 HIS A C 1
ATOM 743 O O . HIS A 1 108 ? 19.28157 15.74245 10.94194 1.000 16.93010 108 HIS A O 1
ATOM 750 N N . HIS A 1 109 ? 17.88372 15.87823 9.20238 1.000 13.83636 109 HIS A N 1
ATOM 751 C CA . HIS A 1 109 ? 18.93875 15.35705 8.32339 1.000 15.91767 109 HIS A CA 1
ATOM 752 C C . HIS A 1 109 ? 19.96906 16.43284 8.05556 1.000 15.82908 109 HIS A C 1
ATOM 753 O O . HIS A 1 109 ? 19.62715 17.61028 7.92195 1.000 14.91728 109 HIS A O 1
ATOM 760 N N . TYR A 1 110 ? 21.23715 16.02993 8.00168 1.000 15.56677 110 TYR A N 1
ATOM 761 C CA . TYR A 1 110 ? 22.29182 17.01637 7.81825 1.000 15.94654 110 TYR A CA 1
ATOM 762 C C . TYR A 1 110 ? 23.50773 16.24722 7.33179 1.000 17.60117 110 TYR A C 1
ATOM 763 O O . TYR A 1 110 ? 24.44161 15.96998 8.09977 1.000 15.22883 110 TYR A O 1
ATOM 772 N N . ASP A 1 111 ? 23.48020 15.87719 6.05663 1.000 18.91577 111 ASP A N 1
ATOM 773 C CA . ASP A 1 111 ? 24.48967 14.93392 5.56887 1.000 19.28758 111 ASP A CA 1
ATOM 774 C C . ASP A 1 111 ? 25.88497 15.50439 5.76476 1.000 18.88338 111 ASP A C 1
ATOM 775 O O . ASP A 1 111 ? 26.83271 14.78257 6.11683 1.000 17.75016 111 ASP A O 1
ATOM 780 N N . GLU A 1 112 ? 26.01676 16.81511 5.56923 1.000 18.60644 112 GLU A N 1
ATOM 781 C CA . GLU A 1 112 ? 27.32200 17.45320 5.59104 1.000 19.51773 112 GLU A CA 1
ATOM 782 C C . GLU A 1 112 ? 27.94310 17.37506 6.97927 1.000 17.30247 112 GLU A C 1
ATOM 783 O O . GLU A 1 112 ? 29.15675 17.16984 7.11658 1.000 17.14704 112 GLU A O 1
ATOM 789 N N . LEU A 1 113 ? 27.11649 17.53286 8.01249 1.000 15.76189 113 LEU A N 1
ATOM 790 C CA . LEU A 1 113 ? 27.60654 17.55068 9.38582 1.000 14.82854 113 LEU A CA 1
ATOM 791 C C . LEU A 1 113 ? 27.98317 16.14449 9.85450 1.000 15.31337 113 LEU A C 1
ATOM 792 O O . LEU A 1 113 ? 29.04493 15.96055 10.46698 1.000 16.92720 113 LEU A O 1
ATOM 797 N N . ASN A 1 114 ? 27.13543 15.14863 9.57463 1.000 16.58824 114 ASN A N 1
ATOM 798 C CA . ASN A 1 114 ? 27.48448 13.76618 9.89760 1.000 16.44659 114 ASN A CA 1
ATOM 799 C C . ASN A 1 114 ? 28.75339 13.32601 9.18059 1.000 18.39473 114 ASN A C 1
ATOM 800 O O . ASN A 1 114 ? 29.56732 12.60066 9.75528 1.000 18.91263 114 ASN A O 1
ATOM 805 N N . ALA A 1 115 ? 28.94259 13.74105 7.92394 1.000 18.17272 115 ALA A N 1
ATOM 806 C CA . ALA A 1 115 ? 30.14901 13.32373 7.21860 1.000 19.00648 115 ALA A CA 1
ATOM 807 C C . ALA A 1 115 ? 31.39012 14.02680 7.75977 1.000 19.68349 115 ALA A C 1
ATOM 808 O O . ALA A 1 115 ? 32.45267 13.40031 7.88749 1.000 21.58025 115 ALA A O 1
ATOM 810 N N . ASN A 1 116 ? 31.28846 15.32035 8.07642 1.000 18.95515 116 ASN A N 1
ATOM 811 C CA . ASN A 1 116 ? 32.46005 16.12212 8.45297 1.000 19.21012 116 ASN A CA 1
ATOM 812 C C . ASN A 1 116 ? 32.14559 17.09977 9.57132 1.000 17.31276 116 ASN A C 1
ATOM 813 O O . ASN A 1 116 ? 32.02801 18.31465 9.34888 1.000 18.89035 116 ASN A O 1
ATOM 818 N N . PRO A 1 117 ? 32.03910 16.60737 10.80409 1.000 17.49858 117 PRO A N 1
ATOM 819 C CA . PRO A 1 117 ? 31.62701 17.47697 11.91863 1.000 19.39994 117 PRO A CA 1
ATOM 820 C C . PRO A 1 117 ? 32.49132 18.70262 12.10671 1.000 19.18497 117 PRO A C 1
ATOM 821 O O . PRO A 1 117 ? 31.95298 19.78864 12.36615 1.000 19.84747 117 PRO A O 1
ATOM 825 N N . GLN A 1 118 ? 33.81655 18.56432 11.97929 1.000 20.32052 118 GLN A N 1
ATOM 826 C CA . GLN A 1 118 ? 34.70254 19.68748 12.22635 1.000 23.06371 118 GLN A CA 1
ATOM 827 C C . GLN A 1 118 ? 34.51732 20.77230 11.16872 1.000 22.39007 118 GLN A C 1
ATOM 828 O O . GLN A 1 118 ? 34.34369 21.95549 11.50273 1.000 23.02486 118 GLN A O 1
ATOM 838 N N . ALA A 1 119 ? 34.43392 20.37730 9.89623 1.000 20.55758 119 ALA A N 1
ATOM 839 C CA . ALA A 1 119 ? 34.29086 21.34072 8.80667 1.000 19.43759 119 ALA A CA 1
ATOM 840 C C . ALA A 1 119 ? 32.93764 22.03224 8.83602 1.000 19.80063 119 ALA A C 1
ATOM 841 O O . ALA A 1 119 ? 32.84169 23.22003 8.52688 1.000 20.85969 119 ALA A O 1
ATOM 843 N N . GLU A 1 120 ? 31.88220 21.30520 9.17502 1.000 18.18161 120 GLU A N 1
ATOM 844 C CA . GLU A 1 120 ? 30.52803 21.83935 9.09985 1.000 15.54889 120 GLU A CA 1
ATOM 845 C C . GLU A 1 120 ? 30.07710 22.50432 10.40226 1.000 15.79994 120 GLU A C 1
ATOM 846 O O . GLU A 1 120 ? 28.96679 23.06210 10.45531 1.000 16.02255 120 GLU A O 1
ATOM 852 N N . GLU A 1 121 ? 30.92281 22.45896 11.43964 1.000 16.96205 121 GLU A N 1
ATOM 853 C CA . GLU A 1 121 ? 30.56140 22.97492 12.75761 1.000 15.30578 121 GLU A CA 1
ATOM 854 C C . GLU A 1 121 ? 30.06007 24.41762 12.70594 1.000 14.48655 121 GLU A C 1
ATOM 855 O O . GLU A 1 121 ? 29.06675 24.75636 13.34906 1.000 14.18865 121 GLU A O 1
ATOM 861 N N . ALA A 1 122 ? 30.81089 25.30246 12.04961 1.000 14.45631 122 ALA A N 1
ATOM 862 C CA . ALA A 1 122 ? 30.46011 26.71558 12.04324 1.000 14.05394 122 ALA A CA 1
ATOM 863 C C . ALA A 1 122 ? 29.03867 26.93645 11.53444 1.000 12.89381 122 ALA A C 1
ATOM 864 O O . ALA A 1 122 ? 28.25986 27.68960 12.13474 1.000 14.68990 122 ALA A O 1
ATOM 866 N N . ARG A 1 123 ? 28.69217 26.29584 10.41701 1.000 13.03730 123 ARG A N 1
ATOM 867 C CA . ARG A 1 123 ? 27.35363 26.44538 9.85620 1.000 14.36346 123 ARG A CA 1
ATOM 868 C C . ARG A 1 123 ? 26.28875 25.86439 10.78600 1.000 12.40384 123 ARG A C 1
ATOM 869 O O . ARG A 1 123 ? 25.24052 26.48447 10.99044 1.000 13.06105 123 ARG A O 1
ATOM 877 N N . TYR A 1 124 ? 26.55358 24.69996 11.39124 1.000 13.68172 124 TYR A N 1
ATOM 878 C CA . TYR A 1 124 ? 25.56164 24.10679 12.29889 1.000 12.89246 124 TYR A CA 1
ATOM 879 C C . TYR A 1 124 ? 25.33695 24.99070 13.53125 1.000 12.64185 124 TYR A C 1
ATOM 880 O O . TYR A 1 124 ? 24.19311 25.18468 13.97027 1.000 12.94439 124 TYR A O 1
ATOM 889 N N . LEU A 1 125 ? 26.40852 25.53092 14.10303 1.000 12.75127 125 LEU A N 1
ATOM 890 C CA . LEU A 1 125 ? 26.26990 26.38589 15.27803 1.000 13.56324 125 LEU A CA 1
ATOM 891 C C . LEU A 1 125 ? 25.57054 27.69789 14.93778 1.000 14.10924 125 LEU A C 1
ATOM 892 O O . LEU A 1 125 ? 24.81310 28.22864 15.76756 1.000 13.38169 125 LEU A O 1
ATOM 897 N N . SER A 1 126 ? 25.78699 28.22321 13.71738 1.000 13.31240 126 SER A N 1
ATOM 898 C CA . SER A 1 126 ? 25.04692 29.39878 13.28408 1.000 13.56439 126 SER A CA 1
ATOM 899 C C . SER A 1 126 ? 23.56469 29.08775 13.16439 1.000 14.01326 126 SER A C 1
ATOM 900 O O . SER A 1 126 ? 22.71816 29.90108 13.54803 1.000 13.01668 126 SER A O 1
ATOM 903 N N . ILE A 1 127 ? 23.23954 27.92284 12.61486 1.000 12.72690 127 ILE A N 1
ATOM 904 C CA . ILE A 1 127 ? 21.84035 27.50738 12.53041 1.000 11.31257 127 ILE A CA 1
ATOM 905 C C . ILE A 1 127 ? 21.21694 27.45995 13.92379 1.000 12.54344 127 ILE A C 1
ATOM 906 O O . ILE A 1 127 ? 20.13912 28.00704 14.13898 1.000 13.29627 127 ILE A O 1
ATOM 911 N N . TRP A 1 128 ? 21.89921 26.83596 14.89230 1.000 13.08417 128 TRP A N 1
ATOM 912 C CA . TRP A 1 128 ? 21.34569 26.80224 16.24993 1.000 12.93537 128 TRP A CA 1
ATOM 913 C C . TRP A 1 128 ? 21.21905 28.19687 16.85976 1.000 12.66898 128 TRP A C 1
ATOM 914 O O . TRP A 1 128 ? 20.23634 28.47313 17.56551 1.000 12.28046 128 TRP A O 1
ATOM 925 N N . ARG A 1 129 ? 22.18897 29.08593 16.61851 1.000 12.01430 129 ARG A N 1
ATOM 926 C CA . ARG A 1 129 ? 22.04879 30.43847 17.15396 1.000 12.14224 129 ARG A CA 1
ATOM 927 C C . ARG A 1 129 ? 20.80945 31.11191 16.59401 1.000 13.12124 129 ARG A C 1
ATOM 928 O O . ARG A 1 129 ? 20.07840 31.80445 17.32396 1.000 11.69604 129 ARG A O 1
ATOM 936 N N . GLN A 1 130 ? 20.59355 30.96752 15.28412 1.000 11.74203 130 GLN A N 1
ATOM 937 C CA . GLN A 1 130 ? 19.42047 31.57648 14.66259 1.000 11.71752 130 GLN A CA 1
ATOM 938 C C . GLN A 1 130 ? 18.13126 31.01190 15.24921 1.000 11.77893 130 GLN A C 1
ATOM 939 O O . GLN A 1 130 ? 17.20548 31.77230 15.57340 1.000 12.66637 130 GLN A O 1
ATOM 945 N N . ILE A 1 131 ? 18.04210 29.68854 15.37883 1.000 13.53300 131 ILE A N 1
ATOM 946 C CA . ILE A 1 131 ? 16.82559 29.08953 15.93907 1.000 12.59599 131 ILE A CA 1
ATOM 947 C C . ILE A 1 131 ? 16.62323 29.53172 17.38501 1.000 13.21341 131 ILE A C 1
ATOM 948 O O . ILE A 1 131 ? 15.51584 29.92452 17.77741 1.000 13.36279 131 ILE A O 1
ATOM 953 N N . ALA A 1 132 ? 17.66359 29.39335 18.21802 1.000 11.93468 132 ALA A N 1
ATOM 954 C CA . ALA A 1 132 ? 17.56296 29.74236 19.63502 1.000 12.40524 132 ALA A CA 1
ATOM 955 C C . ALA A 1 132 ? 17.17313 31.20569 19.82255 1.000 13.65394 132 ALA A C 1
ATOM 956 O O . ALA A 1 132 ? 16.28381 31.51994 20.62318 1.000 13.31080 132 ALA A O 1
ATOM 958 N N . GLU A 1 133 ? 17.82444 32.12768 19.10637 1.000 12.01932 133 GLU A N 1
ATOM 959 C CA . GLU A 1 133 ? 17.46901 33.53106 19.30417 1.000 13.13555 133 GLU A CA 1
ATOM 960 C C . GLU A 1 133 ? 16.05183 33.80555 18.86007 1.000 15.00420 133 GLU A C 1
ATOM 961 O O . GLU A 1 133 ? 15.33077 34.55559 19.52862 1.000 17.24214 133 GLU A O 1
ATOM 967 N N . ARG A 1 134 ? 15.62267 33.19205 17.75872 1.000 14.09603 134 ARG A N 1
ATOM 968 C CA . ARG A 1 134 ? 14.28651 33.47004 17.24908 1.000 15.07480 134 ARG A CA 1
ATOM 969 C C . ARG A 1 134 ? 13.20398 32.96609 18.19377 1.000 13.93341 134 ARG A C 1
ATOM 970 O O . ARG A 1 134 ? 12.16790 33.62037 18.36200 1.000 14.72288 134 ARG A O 1
ATOM 978 N N . TYR A 1 135 ? 13.43411 31.83538 18.85091 1.000 14.01060 135 TYR A N 1
ATOM 979 C CA . TYR A 1 135 ? 12.40624 31.18489 19.65806 1.000 13.09713 135 TYR A CA 1
ATOM 980 C C . TYR A 1 135 ? 12.64721 31.36465 21.14747 1.000 12.57820 135 TYR A C 1
ATOM 981 O O . TYR A 1 135 ? 1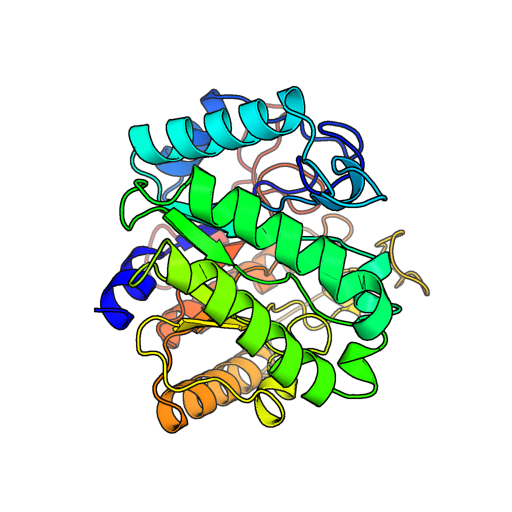1.98956 30.69616 21.94865 1.000 13.81572 135 TYR A O 1
ATOM 990 N N . ARG A 1 136 ? 13.51337 32.32279 21.53139 1.000 12.05092 136 ARG A N 1
ATOM 991 C CA . ARG A 1 136 ? 13.89319 32.44435 22.93955 1.000 13.05027 136 ARG A CA 1
ATOM 992 C C . ARG A 1 136 ? 12.68918 32.69418 23.85689 1.000 13.53236 136 ARG A C 1
ATOM 993 O O . ARG A 1 136 ? 12.71427 32.31805 25.03401 1.000 13.10239 136 ARG A O 1
ATOM 1001 N N . ASN A 1 137 ? 11.64952 33.36615 23.36094 1.000 13.40064 137 ASN A N 1
ATOM 1002 C CA . ASN A 1 137 ? 10.49615 33.69768 24.19465 1.000 14.10789 137 ASN A CA 1
ATOM 1003 C C . ASN A 1 137 ? 9.35708 32.69354 24.12756 1.000 14.05462 137 ASN A C 1
ATOM 1004 O O . ASN A 1 137 ? 8.30406 32.94023 24.74244 1.000 14.75230 137 ASN A O 1
ATOM 1009 N N . GLN A 1 138 ? 9.52584 31.57862 23.41343 1.000 13.87725 138 GLN A N 1
ATOM 1010 C CA . GLN A 1 138 ? 8.47447 30.56602 23.35802 1.000 14.75691 138 GLN A CA 1
ATOM 1011 C C . GLN A 1 138 ? 8.29313 29.93075 24.73536 1.000 14.88954 138 GLN A C 1
ATOM 1012 O O . GLN A 1 138 ? 9.24285 29.84843 25.51203 1.000 13.71535 138 GLN A O 1
ATOM 1018 N N . PRO A 1 139 ? 7.08803 29.44786 25.06038 1.000 13.18096 139 PRO A N 1
ATOM 1019 C CA . PRO A 1 139 ? 6.87355 28.81926 26.37130 1.000 14.99216 139 PRO A CA 1
ATOM 1020 C C . PRO A 1 139 ? 7.56775 27.46782 26.50165 1.000 15.10559 139 PRO A C 1
ATOM 1021 O O . PRO A 1 139 ? 8.15243 26.92012 25.56375 1.000 15.31664 139 PRO A O 1
ATOM 1025 N N . GLY A 1 140 ? 7.49515 26.91545 27.71652 1.000 14.19685 140 GLY A N 1
ATOM 1026 C CA . GLY A 1 140 ? 8.16583 25.65577 28.02739 1.000 14.86457 140 GLY A CA 1
ATOM 1027 C C . GLY A 1 140 ? 7.61553 24.44795 27.29886 1.000 15.25585 140 GLY A C 1
ATOM 1028 O O . GLY A 1 140 ? 8.22467 23.37187 27.36351 1.000 16.64247 140 GLY A O 1
ATOM 1029 N N . SER A 1 141 ? 6.48978 24.59536 26.60700 1.000 14.75680 141 SER A N 1
ATOM 1030 C CA . SER A 1 141 ? 6.00313 23.50629 25.77938 1.000 13.36420 141 SER A CA 1
ATOM 1031 C C . SER A 1 141 ? 6.75177 23.38766 24.46381 1.000 12.35994 141 SER A C 1
ATOM 1032 O O . SER A 1 141 ? 6.53885 22.41533 23.72354 1.000 13.29864 141 SER A O 1
ATOM 1035 N N . VAL A 1 142 ? 7.68056 24.31091 24.18556 1.000 13.44055 142 VAL A N 1
ATOM 1036 C CA . VAL A 1 142 ? 8.55250 24.23795 23.01543 1.000 12.00530 142 VAL A CA 1
ATOM 1037 C C . VAL A 1 142 ? 9.91984 23.73228 23.47496 1.000 12.33031 142 VAL A C 1
ATOM 1038 O O . VAL A 1 142 ? 10.56020 24.32870 24.35303 1.000 13.17739 142 VAL A O 1
ATOM 1042 N N . TYR A 1 143 ? 10.35750 22.62449 22.87336 1.000 11.03592 143 TYR A N 1
ATOM 1043 C CA . TYR A 1 143 ? 11.58387 21.94234 23.24079 1.000 11.50664 143 TYR A CA 1
ATOM 1044 C C . TYR A 1 143 ? 12.53466 22.00428 22.05235 1.000 11.14176 143 TYR A C 1
ATOM 1045 O O . TYR A 1 143 ? 12.09076 21.98064 20.89896 1.000 11.71699 143 TYR A O 1
ATOM 1054 N N . PHE A 1 144 ? 13.84785 22.06268 22.31714 1.000 11.58390 144 PHE A N 1
ATOM 1055 C CA . PHE A 1 144 ? 14.86003 22.03067 21.26371 1.000 11.19847 144 PHE A CA 1
ATOM 1056 C C . PHE A 1 144 ? 15.53199 20.65957 21.28611 1.000 13.59489 144 PHE A C 1
ATOM 1057 O O . PHE A 1 144 ? 15.76578 20.10256 22.35829 1.000 15.42509 144 PHE A O 1
ATOM 1065 N N . GLU A 1 145 ? 15.85446 20.12579 20.11208 1.000 11.55262 145 GLU A N 1
ATOM 1066 C CA . GLU A 1 145 ? 16.54036 18.83306 19.98370 1.000 10.47877 145 GLU A CA 1
ATOM 1067 C C . GLU A 1 145 ? 17.76117 19.01215 19.07212 1.000 11.49171 145 GLU A C 1
ATOM 1068 O O . GLU A 1 145 ? 17.61209 19.29503 17.87589 1.000 12.05110 145 GLU A O 1
ATOM 1074 N N . LEU A 1 146 ? 18.96545 18.82002 19.63097 1.000 12.64431 146 LEU A N 1
ATOM 1075 C CA . LEU A 1 146 ? 20.19883 19.31839 19.00188 1.000 11.86811 146 LEU A CA 1
ATOM 1076 C C . LEU A 1 146 ? 20.51277 18.67811 17.64758 1.000 11.41632 146 LEU A C 1
ATOM 1077 O O . LEU A 1 146 ? 20.88484 19.38879 16.70190 1.000 12.09981 146 LEU A O 1
ATOM 1082 N N . LEU A 1 147 ? 20.46033 17.33887 17.53936 1.000 11.98754 147 LEU A N 1
ATOM 1083 C CA . LEU A 1 147 ? 20.76211 16.71899 16.23940 1.000 13.71090 147 LEU A CA 1
ATOM 1084 C C . LEU A 1 147 ? 20.13646 15.33973 16.15443 1.000 12.86106 147 LEU A C 1
ATOM 1085 O O . LEU A 1 147 ? 20.52196 14.43024 16.90884 1.000 14.86829 147 LEU A O 1
ATOM 1090 N N . ASN A 1 148 ? 19.22497 15.15892 15.20065 1.000 13.12749 148 ASN A N 1
ATOM 1091 C CA . ASN A 1 148 ? 18.65085 13.83220 14.96316 1.000 12.31937 148 ASN A CA 1
ATOM 1092 C C . ASN A 1 148 ? 19.72787 12.81611 14.58062 1.000 12.20233 148 ASN A C 1
ATOM 1093 O O . ASN A 1 148 ? 20.59226 13.07695 13.73962 1.000 14.00755 148 ASN A O 1
ATOM 1098 N N . GLU A 1 149 ? 19.64555 11.65193 15.19023 1.000 12.12579 149 GLU A N 1
ATOM 1099 C CA . GLU A 1 149 ? 20.42523 10.46588 14.78585 1.000 13.74930 149 GLU A CA 1
ATOM 1100 C C . GLU A 1 149 ? 21.84617 10.74548 14.27850 1.000 14.46622 149 GLU A C 1
ATOM 1101 O O . GLU A 1 149 ? 22.13723 10.50746 13.09756 1.000 13.89792 149 GLU A O 1
ATOM 1107 N N . PRO A 1 150 ? 22.75338 11.22980 15.12115 1.000 13.83831 150 PRO A N 1
ATOM 1108 C CA . PRO A 1 150 ? 24.15402 11.39642 14.68086 1.000 14.48732 150 PRO A CA 1
ATOM 1109 C C . PRO A 1 150 ? 24.69879 10.08322 14.13046 1.000 14.67079 150 PRO A C 1
ATOM 1110 O O . PRO A 1 150 ? 24.46905 9.01599 14.69980 1.000 16.03377 150 PRO A O 1
ATOM 1114 N N . HIS A 1 151 ? 25.39820 10.16226 13.00438 1.000 15.84930 151 HIS A N 1
ATOM 1115 C CA . HIS A 1 151 ? 26.00709 8.96986 12.41214 1.000 16.54921 151 HIS A CA 1
ATOM 1116 C C . HIS A 1 151 ? 27.26543 9.40555 11.66675 1.000 17.54497 151 HIS A C 1
ATOM 1117 O O . HIS A 1 151 ? 27.87946 10.41786 12.01331 1.000 18.89026 151 HIS A O 1
ATOM 1124 N N . GLY A 1 152 ? 27.70112 8.60659 10.68474 1.000 18.40495 152 GLY A N 1
ATOM 1125 C CA . GLY A 1 152 ? 28.86289 9.04473 9.90724 1.000 20.31611 152 GLY A CA 1
ATOM 1126 C C . GLY A 1 152 ? 30.10812 9.10880 10.77784 1.000 19.28806 152 GLY A C 1
ATOM 1127 O O . GLY A 1 152 ? 30.43033 8.15807 11.50391 1.000 21.64373 152 GLY A O 1
ATOM 1128 N N . ARG A 1 153 ? 30.81724 10.23767 10.72396 1.000 19.42682 153 ARG A N 1
ATOM 1129 C CA . ARG A 1 153 ? 32.03435 10.36147 11.51694 1.000 20.12366 153 ARG A CA 1
ATOM 1130 C C . ARG A 1 153 ? 31.75903 10.35474 13.01302 1.000 20.13602 153 ARG A C 1
ATOM 1131 O O . ARG A 1 153 ? 32.64561 9.99004 13.78984 1.000 21.42138 153 ARG A O 1
ATOM 1139 N N . PHE A 1 154 ? 30.54150 10.72669 13.43211 1.000 18.74173 154 PHE A N 1
ATOM 1140 C CA . PHE A 1 154 ? 30.15845 10.58639 14.83307 1.000 18.81897 154 PHE A CA 1
ATOM 1141 C C . PHE A 1 154 ? 30.12448 9.12744 15.26914 1.000 18.85954 154 PHE A C 1
ATOM 1142 O O . PHE A 1 154 ? 30.30300 8.84070 16.45993 1.000 17.95563 154 PHE A O 1
ATOM 1150 N N . ASN A 1 155 ? 29.80961 8.20852 14.34990 1.000 18.16590 155 ASN A N 1
ATOM 1151 C CA . ASN A 1 155 ? 29.89540 6.78720 14.68304 1.000 18.62014 155 ASN A CA 1
ATOM 1152 C C . ASN A 1 155 ? 31.34205 6.34592 14.82923 1.000 22.07272 155 ASN A C 1
ATOM 1153 O O . ASN A 1 155 ? 31.64658 5.50264 15.68217 1.000 24.16404 155 ASN A O 1
ATOM 1158 N N . ASP A 1 156 ? 32.23935 6.90211 14.00413 1.000 21.99386 156 ASP A N 1
ATOM 1159 C CA . ASP A 1 156 ? 33.65358 6.51073 14.06391 1.000 22.82168 156 ASP A CA 1
ATOM 1160 C C . ASP A 1 156 ? 34.29156 6.98318 15.36187 1.000 25.17625 156 ASP A C 1
ATOM 1161 O O . ASP A 1 156 ? 35.18096 6.31583 15.90796 1.000 25.71166 156 ASP A O 1
ATOM 1166 N N . ASN A 1 157 ? 33.88623 8.15967 15.84144 1.000 23.60761 157 ASN A N 1
ATOM 1167 C CA . ASN A 1 157 ? 34.40723 8.73694 17.07767 1.000 23.89642 157 ASN A CA 1
ATOM 1168 C C . ASN A 1 157 ? 33.26727 9.43096 17.81699 1.000 20.23271 157 ASN A C 1
ATOM 1169 O O . ASN A 1 157 ? 32.98710 10.62022 17.58189 1.000 19.97924 157 ASN A O 1
ATOM 1174 N N . PRO A 1 158 ? 32.61759 8.72604 18.75050 1.000 19.85995 158 PRO A N 1
ATOM 1175 C CA . PRO A 1 158 ? 31.48233 9.31712 19.49368 1.000 19.91242 158 PRO A CA 1
ATOM 1176 C C . PRO A 1 158 ? 31.86016 10.55833 20.29075 1.000 19.58359 158 PRO A C 1
ATOM 1177 O O . PRO A 1 158 ? 30.98973 11.40267 20.59176 1.000 19.42819 158 PRO A O 1
ATOM 1181 N N 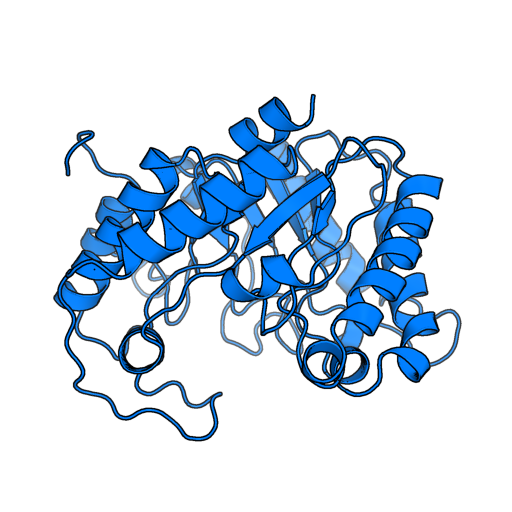. GLN A 1 159 ? 33.14952 10.71618 20.61950 1.000 21.10380 159 GLN A N 1
ATOM 1182 C CA . GLN A 1 159 ? 33.55988 11.91175 21.33393 1.000 20.69594 159 GLN A CA 1
ATOM 1183 C C . GLN A 1 159 ? 33.41594 13.15924 20.48171 1.000 17.33507 159 GLN A C 1
ATOM 1184 O O . GLN A 1 159 ? 33.26186 14.25667 21.02995 1.000 19.28355 159 GLN A O 1
ATOM 1190 N N . LEU A 1 160 ? 33.45675 13.03252 19.14699 1.000 17.22531 160 LEU A N 1
ATOM 1191 C CA . LEU A 1 160 ? 33.17820 14.19724 18.31055 1.000 18.00796 160 LEU A CA 1
ATOM 1192 C C . LEU A 1 160 ? 31.78315 14.73740 18.59392 1.000 17.96457 160 LEU A C 1
ATOM 1193 O O . LEU A 1 160 ? 31.56549 15.95391 18.59582 1.000 19.24177 160 LEU A O 1
ATOM 1198 N N . TRP A 1 161 ? 30.82516 13.84031 18.83362 1.000 16.67338 161 TRP A N 1
ATOM 1199 C CA . TRP A 1 161 ? 29.48431 14.30849 19.14978 1.000 16.21674 161 TRP A CA 1
ATOM 1200 C C . TRP A 1 161 ? 29.40407 14.87336 20.56511 1.000 15.37459 161 TRP A C 1
ATOM 1201 O O . TRP A 1 161 ? 28.74846 15.90478 20.78034 1.000 14.82710 161 TRP A O 1
ATOM 1212 N N . ASN A 1 162 ? 30.03606 14.21901 21.54864 1.000 16.01048 162 ASN A N 1
ATOM 1213 C CA . ASN A 1 162 ? 30.06830 14.80710 22.89318 1.000 16.40307 162 ASN A CA 1
ATOM 1214 C C . ASN A 1 162 ? 30.61056 16.24590 22.85723 1.000 16.72331 162 ASN A C 1
ATOM 1215 O O . ASN A 1 162 ? 30.05653 17.18108 23.48383 1.000 17.50441 162 ASN A O 1
ATOM 1220 N N . ASP A 1 163 ? 31.67288 16.45329 22.09035 1.000 16.98028 163 ASP A N 1
ATOM 1221 C CA . ASP A 1 163 ? 32.26567 17.78882 22.02258 1.000 18.26869 163 ASP A CA 1
ATOM 1222 C C . ASP A 1 163 ? 31.34132 18.77127 21.32698 1.000 17.88130 163 ASP A C 1
ATOM 1223 O O . ASP A 1 163 ? 31.15067 19.91518 21.79800 1.000 17.93322 163 ASP A O 1
ATOM 1228 N N . LEU A 1 164 ? 30.76462 18.34921 20.19289 1.000 16.27786 164 LEU A N 1
ATOM 1229 C CA . LEU A 1 164 ? 29.91175 19.25956 19.41921 1.000 16.58586 164 LEU A CA 1
ATOM 1230 C C . LEU A 1 164 ? 28.61337 19.58483 20.14740 1.000 15.86896 164 LEU A C 1
ATOM 1231 O O . LEU A 1 164 ? 28.16661 20.73648 20.11161 1.000 15.87655 164 LEU A O 1
ATOM 1236 N N . LEU A 1 165 ? 27.99034 18.59385 20.79944 1.000 14.30670 165 LEU A N 1
ATOM 1237 C CA . LEU A 1 165 ? 26.71643 18.85911 21.47596 1.000 13.93750 165 LEU A CA 1
ATOM 1238 C C . LEU A 1 165 ? 26.93533 19.85653 22.60753 1.000 16.10732 165 LEU A C 1
ATOM 1239 O O . LEU A 1 165 ? 26.05019 20.67655 22.87533 1.000 15.07988 165 LEU A O 1
ATOM 1244 N N . ALA A 1 166 ? 28.09843 19.79181 23.28199 1.000 15.23917 166 ALA A N 1
ATOM 1245 C CA . ALA A 1 166 ? 28.38193 20.78809 24.31647 1.000 16.33588 166 ALA A CA 1
ATOM 1246 C C . ALA A 1 166 ? 28.48444 22.18623 23.72597 1.000 17.40691 166 ALA A C 1
ATOM 1247 O O . ALA A 1 166 ? 27.98160 23.16132 24.31580 1.000 16.25619 166 ALA A O 1
ATOM 1249 N N . LYS A 1 167 ? 29.13043 22.31012 22.55853 1.000 17.04633 167 LYS A N 1
ATOM 1250 C CA . LYS A 1 167 ? 29.18787 23.61385 21.89545 1.000 15.95065 167 LYS A CA 1
ATOM 1251 C C . LYS A 1 167 ? 27.79864 24.13022 21.52616 1.000 15.39586 167 LYS A C 1
ATOM 1252 O O . LYS A 1 167 ? 27.48289 25.31701 21.71886 1.000 16.53160 167 LYS A O 1
ATOM 1258 N N . ALA A 1 168 ? 26.94947 23.24486 20.99548 1.000 14.59245 168 ALA A N 1
ATOM 1259 C CA . ALA A 1 168 ? 25.61957 23.66061 20.57872 1.000 13.71023 168 ALA A CA 1
ATOM 1260 C C . ALA A 1 168 ? 24.76237 24.03088 21.78369 1.000 15.05878 168 ALA A C 1
ATOM 1261 O O . ALA A 1 168 ? 23.99929 25.00323 21.73398 1.000 14.76929 168 ALA A O 1
ATOM 1263 N N . LEU A 1 169 ? 24.87089 23.26379 22.87687 1.000 16.96552 169 LEU A N 1
ATOM 1264 C CA . LEU A 1 169 ? 24.12325 23.59960 24.08147 1.000 13.67133 169 LEU A CA 1
ATOM 1265 C C . LEU A 1 169 ? 24.54224 24.95586 24.60920 1.000 15.76687 169 LEU A C 1
ATOM 1266 O O . LEU A 1 169 ? 23.68593 25.75697 25.00895 1.000 15.50933 169 LEU A O 1
ATOM 1271 N N . ARG A 1 170 ? 25.84407 25.24515 24.57981 1.000 13.40389 170 ARG A N 1
ATOM 1272 C CA . ARG A 1 170 ? 26.32934 26.55906 25.01450 1.000 13.55281 170 ARG A CA 1
ATOM 1273 C C . ARG A 1 170 ? 25.71667 27.68488 24.17333 1.000 15.73700 170 ARG A C 1
ATOM 1274 O O . ARG A 1 170 ? 25.27526 28.72998 24.71122 1.000 15.78275 170 ARG A O 1
ATOM 1282 N N . VAL A 1 171 ? 25.67940 27.49368 22.84472 1.000 13.79454 171 VAL A N 1
ATOM 1283 C CA . VAL A 1 171 ? 25.00776 28.46096 21.97081 1.000 14.66080 171 VAL A CA 1
ATOM 1284 C C . VAL A 1 171 ? 23.55704 28.65740 22.38067 1.000 16.43760 171 VAL A C 1
ATOM 1285 O O . VAL A 1 171 ? 23.08114 29.78959 22.53077 1.000 15.19891 171 VAL A O 1
ATOM 1289 N N . VAL A 1 172 ? 22.82895 27.56615 22.54918 1.000 15.12743 172 VAL A N 1
ATOM 1290 C CA . VAL A 1 172 ? 21.41069 27.66027 22.89184 1.000 13.55144 172 VAL A CA 1
ATOM 1291 C C . VAL A 1 172 ? 21.22147 28.39110 24.20870 1.000 13.99133 172 VAL A C 1
ATOM 1292 O O . VAL A 1 172 ? 20.31729 29.24061 24.35111 1.000 13.83121 172 VAL A O 1
ATOM 1296 N N . ARG A 1 173 ? 22.08434 28.09089 25.18631 1.000 14.55208 173 ARG A N 1
ATOM 1297 C CA . ARG A 1 173 ? 21.91166 28.61902 26.53128 1.000 14.81491 173 ARG A CA 1
ATOM 1298 C C . ARG A 1 173 ? 22.20743 30.10325 26.60057 1.000 16.49334 173 ARG A C 1
ATOM 1299 O O . ARG A 1 173 ? 21.78705 30.75403 27.56153 1.000 17.87756 173 ARG A O 1
ATOM 1307 N N . GLU A 1 174 ? 22.92462 30.64312 25.61732 1.000 15.14465 174 GLU A N 1
ATOM 1308 C CA . GLU A 1 174 ? 23.13349 32.08634 25.63441 1.000 15.77710 174 GLU A CA 1
ATOM 1309 C C . GLU A 1 174 ? 21.81140 32.85509 25.55397 1.000 16.51137 174 GLU A C 1
ATOM 1310 O O . GLU A 1 174 ? 21.68948 33.95231 26.12172 1.000 19.86605 174 GLU A O 1
ATOM 1316 N N . SER A 1 175 ? 20.80888 32.31835 24.85498 1.000 15.58069 175 SER A N 1
ATOM 1317 C CA . SER A 1 175 ? 19.51500 32.97738 24.73256 1.000 15.21813 175 SER A CA 1
ATOM 1318 C C . SER A 1 175 ? 18.36989 32.23785 25.42391 1.000 14.10469 175 SER A C 1
ATOM 1319 O O . SER A 1 175 ? 17.32442 32.85568 25.65003 1.000 16.26638 175 SER A O 1
ATOM 1322 N N . ASN A 1 176 ? 18.53357 30.95124 25.74227 1.000 13.87654 176 ASN A N 1
ATOM 1323 C CA . ASN A 1 176 ? 17.48223 30.10793 26.31774 1.000 13.44338 176 ASN A CA 1
ATOM 1324 C C . ASN A 1 176 ? 18.08797 29.39931 27.51755 1.000 14.74191 176 ASN A C 1
ATOM 1325 O O . ASN A 1 176 ? 18.49959 28.23358 27.41902 1.000 16.14797 176 ASN A O 1
ATOM 1330 N N . PRO A 1 177 ? 18.14024 30.05939 28.67268 1.000 16.28682 177 PRO A N 1
ATOM 1331 C CA . PRO A 1 177 ? 18.89468 29.49661 29.80535 1.000 16.94087 177 PRO A CA 1
ATOM 1332 C C . PRO A 1 177 ? 18.28576 28.24126 30.39477 1.000 19.28585 177 PRO A C 1
ATOM 1333 O O . PRO A 1 177 ? 19.02066 27.44389 30.99250 1.000 21.15237 177 PRO A O 1
ATOM 1337 N N . SER A 1 178 ? 16.97484 28.06626 30.29861 1.000 17.34813 178 SER A N 1
ATOM 1338 C CA . SER A 1 178 ? 16.29315 26.97610 30.98496 1.000 18.07088 178 SER A CA 1
ATOM 1339 C C . SER A 1 178 ? 15.48903 26.05385 30.08431 1.000 17.72356 178 SER A C 1
ATOM 1340 O O . SER A 1 178 ? 14.93033 25.07227 30.59181 1.000 18.58340 178 SER A O 1
ATOM 1343 N N . ARG A 1 179 ? 15.40381 26.32242 28.78676 1.000 15.85312 179 ARG A N 1
ATOM 1344 C CA . ARG A 1 179 ? 14.55599 25.49765 27.93697 1.000 15.31854 179 ARG A CA 1
ATOM 1345 C C . ARG A 1 179 ? 15.02628 24.04443 27.93607 1.000 15.04071 179 ARG A C 1
ATOM 1346 O O . ARG A 1 179 ? 16.22493 23.75849 27.93361 1.000 16.68689 179 ARG A O 1
ATOM 1354 N N . ALA A 1 180 ? 14.07364 23.11752 27.94992 1.000 13.72108 180 ALA A N 1
ATOM 1355 C CA . ALA A 1 180 ? 14.42672 21.70928 27.83375 1.000 13.07044 180 ALA A CA 1
ATOM 1356 C C . ALA A 1 180 ? 15.12650 21.46237 26.49622 1.000 13.89185 180 ALA A C 1
ATOM 1357 O O . ALA A 1 180 ? 14.64177 21.87976 25.43889 1.000 15.07771 180 ALA A O 1
ATOM 1359 N N . VAL A 1 181 ? 16.29171 20.81342 26.53690 1.000 13.65181 181 VAL A N 1
ATOM 1360 C CA . VAL A 1 181 ? 17.06617 20.49826 25.33652 1.000 12.70495 181 VAL A CA 1
ATOM 1361 C C . VAL A 1 181 ? 17.23798 18.97918 25.28387 1.000 13.50684 181 VAL A C 1
ATOM 1362 O O . VAL A 1 181 ? 17.63500 18.36198 26.28072 1.000 13.80580 181 VAL A O 1
ATOM 1366 N N . ILE A 1 182 ? 16.92534 18.38511 24.12654 1.000 11.98561 182 ILE A N 1
ATOM 1367 C CA . ILE A 1 182 ? 16.87859 16.93116 23.93413 1.000 11.48343 182 ILE A CA 1
ATOM 1368 C C . ILE A 1 182 ? 18.13795 16.50060 23.20089 1.000 12.41464 182 ILE A C 1
ATOM 1369 O O . ILE A 1 182 ? 18.43928 17.01270 22.11311 1.000 13.55038 182 ILE A O 1
ATOM 1374 N N . VAL A 1 183 ? 18.84722 15.51945 23.76929 1.000 12.50409 183 VAL A N 1
ATOM 1375 C CA . VAL A 1 183 ? 20.16163 15.08854 23.28507 1.000 12.25778 183 VAL A CA 1
ATOM 1376 C C . VAL A 1 183 ? 20.17088 13.56859 23.23799 1.000 12.72303 183 VAL A C 1
ATOM 1377 O O . VAL A 1 183 ? 19.80517 12.91500 24.21656 1.000 13.36197 183 VAL A O 1
ATOM 1381 N N . GLY A 1 184 ? 20.59285 13.00492 22.10930 1.000 12.77365 184 GLY A N 1
ATOM 1382 C CA . GLY A 1 184 ? 20.70780 11.55263 21.97952 1.000 13.25586 184 GLY A CA 1
ATOM 1383 C C . GLY A 1 184 ? 22.13222 11.07760 21.72422 1.000 15.51223 184 GLY A C 1
ATOM 1384 O O . GLY A 1 184 ? 23.05095 11.88121 21.47522 1.000 15.66514 184 GLY A O 1
ATOM 1385 N N . PRO A 1 185 ? 22.33301 9.75466 21.75171 1.000 15.19361 185 PRO A N 1
ATOM 1386 C CA . PRO A 1 185 ? 23.65374 9.17688 21.46092 1.000 14.79738 185 PRO A CA 1
ATOM 1387 C C . PRO A 1 185 ? 23.89940 8.97915 19.97250 1.000 14.38004 185 PRO A C 1
ATOM 1388 O O . PRO A 1 185 ? 22.99660 9.17758 19.15521 1.000 16.10076 185 PRO A O 1
ATOM 1392 N N . VAL A 1 186 ? 25.11338 8.53545 19.60975 1.000 16.78105 186 VAL A N 1
ATOM 1393 C CA . VAL A 1 186 ? 25.42259 8.25613 18.20858 1.000 15.63192 186 VAL A CA 1
ATOM 1394 C C . VAL A 1 186 ? 24.80689 6.92050 17.77638 1.000 16.05525 186 VAL A C 1
ATOM 1395 O O . VAL A 1 186 ? 23.91910 6.39120 18.45195 1.000 16.95638 186 VAL A O 1
ATOM 1399 N N . GLY A 1 187 ? 25.27548 6.35484 16.66306 1.000 18.10126 187 GLY A N 1
ATOM 1400 C CA . GLY A 1 187 ? 24.67011 5.13703 16.13287 1.000 18.08910 187 GLY A CA 1
ATOM 1401 C C . GLY A 1 187 ? 23.24551 5.36025 15.67156 1.000 18.61115 187 GLY A C 1
ATOM 1402 O O . GLY A 1 187 ? 22.38706 4.47416 15.82011 1.000 18.10297 187 GLY A O 1
ATOM 1403 N N . TRP A 1 188 ? 22.97075 6.53504 15.10360 1.000 16.79464 188 TRP A N 1
ATOM 1404 C CA . TRP A 1 188 ? 21.60397 6.92863 14.74730 1.000 16.15872 188 TRP A CA 1
ATOM 1405 C C . TRP A 1 188 ? 20.66989 6.93779 15.96657 1.000 15.64371 188 TRP A C 1
ATOM 1406 O O . TRP A 1 188 ? 19.57172 6.37620 15.94198 1.000 16.75780 188 TRP A O 1
ATOM 1417 N N . ASN A 1 189 ? 21.13888 7.54164 17.05911 1.000 14.53529 189 ASN A N 1
ATOM 1418 C CA . ASN A 1 189 ? 20.42091 7.52988 18.33687 1.000 13.74862 189 ASN A CA 1
ATOM 1419 C C . ASN A 1 189 ? 20.13869 6.09900 18.81653 1.000 14.22622 189 ASN A C 1
ATOM 1420 O O . ASN A 1 189 ? 19.03504 5.79031 19.26586 1.000 14.09154 189 ASN A O 1
ATOM 1425 N N . SER A 1 190 ? 21.16749 5.24333 18.77093 1.000 14.83752 190 SER A N 1
ATOM 1426 C CA . SER A 1 190 ? 21.06367 3.87854 19.28652 1.000 15.48781 190 SER A CA 1
ATOM 1427 C C . SER A 1 190 ? 21.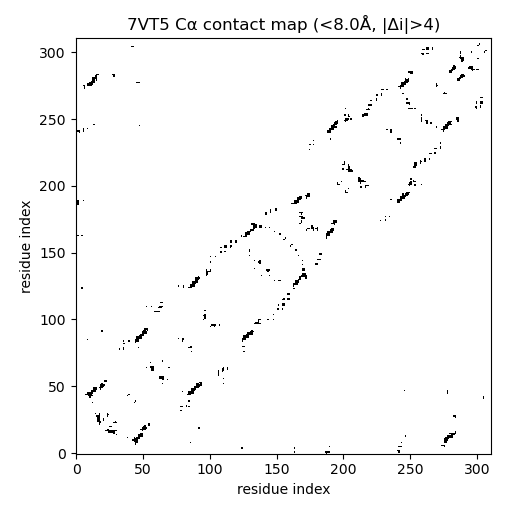21351 3.89516 20.80725 1.000 16.17504 190 SER A C 1
ATOM 1428 O O . SER A 1 190 ? 22.19581 4.43383 21.32702 1.000 15.98501 190 SER A O 1
ATOM 1431 N N . LEU A 1 191 ? 20.28452 3.22937 21.52407 1.000 16.79834 191 LEU A N 1
ATOM 1432 C CA . LEU A 1 191 ? 20.39384 3.21904 22.98605 1.000 16.41810 191 LEU A CA 1
ATOM 1433 C C . LEU A 1 191 ? 21.68493 2.55349 23.44795 1.000 16.79389 191 LEU A C 1
ATOM 1434 O O . LEU A 1 191 ? 22.21260 2.89109 24.51374 1.000 18.64232 191 LEU A O 1
ATOM 1439 N N . TRP A 1 192 ? 22.23495 1.63452 22.65603 1.000 16.09130 192 TRP A N 1
ATOM 1440 C CA . TRP A 1 192 ? 23.46929 0.98757 23.10706 1.000 17.97224 192 TRP A CA 1
ATOM 1441 C C . TRP A 1 192 ? 24.61983 1.96924 23.17382 1.000 18.88002 192 TRP A C 1
ATOM 1442 O O . TRP A 1 192 ? 25.56859 1.75666 23.93745 1.000 20.75697 192 TRP A O 1
ATOM 1453 N N . ARG A 1 193 ? 24.53175 3.05273 22.41016 1.000 17.50459 193 ARG A N 1
ATOM 1454 C CA . ARG A 1 193 ? 25.57146 4.06028 22.38539 1.000 18.50052 193 ARG A CA 1
ATOM 1455 C C . ARG A 1 193 ? 25.41258 5.09224 23.49163 1.000 19.65797 193 ARG A C 1
ATOM 1456 O O . ARG A 1 193 ? 26.26926 5.97961 23.62030 1.000 19.35351 193 ARG A O 1
ATOM 1464 N N . LEU A 1 194 ? 24.38972 4.96040 24.33680 1.000 18.13730 194 LEU A N 1
ATOM 1465 C CA . LEU A 1 194 ? 24.40268 5.75030 25.56548 1.000 19.47483 194 LEU A CA 1
ATOM 1466 C C . LEU A 1 194 ? 25.69118 5.56404 26.34671 1.000 21.40118 194 LEU A C 1
ATOM 1467 O O . LEU A 1 194 ? 26.14034 6.49701 27.02695 1.000 21.77368 194 LEU A O 1
ATOM 1472 N N . SER A 1 195 ? 26.30484 4.36933 26.25075 1.000 22.66261 195 SER A N 1
ATOM 1473 C CA . SER A 1 195 ? 27.54081 4.10164 26.96339 1.000 23.43255 195 SER A CA 1
ATOM 1474 C C . SER A 1 195 ? 28.63654 5.11196 26.63800 1.000 23.01182 195 SER A C 1
ATOM 1475 O O . SER A 1 195 ? 29.46283 5.42035 27.50916 1.000 27.39191 195 SER A O 1
ATOM 1478 N N . GLU A 1 196 ? 28.67460 5.62649 25.40115 1.000 21.11276 196 GLU A N 1
ATOM 1479 C CA . GLU A 1 196 ? 29.72162 6.57392 25.03995 1.000 20.76842 196 GLU A CA 1
ATOM 1480 C C . GLU A 1 196 ? 29.28611 8.02779 25.12654 1.000 20.39557 196 GLU A C 1
ATOM 1481 O O . GLU A 1 196 ? 30.13484 8.91503 24.99256 1.000 19.78298 196 GLU A O 1
ATOM 1487 N N . LEU A 1 197 ? 28.00845 8.28198 25.36824 1.000 19.36890 197 LEU A N 1
ATOM 1488 C CA . LEU A 1 197 ? 27.49610 9.64113 25.44851 1.000 17.63992 197 LEU A CA 1
ATOM 1489 C C . LEU A 1 197 ? 27.98822 10.29063 26.73829 1.000 20.05546 197 LEU A C 1
ATOM 1490 O O . LEU A 1 197 ? 28.03486 9.64728 27.79213 1.000 23.08514 197 LEU A O 1
ATOM 1495 N N . ARG A 1 198 ? 28.38852 11.56710 26.65122 1.000 17.88702 198 ARG A N 1
ATOM 1496 C CA . ARG A 1 198 ? 28.82351 12.32231 27.81850 1.000 18.91922 198 ARG A CA 1
ATOM 1497 C C . ARG A 1 198 ? 28.16903 13.68668 27.72621 1.000 19.91001 198 ARG A C 1
ATOM 1498 O O . ARG A 1 198 ? 28.22758 14.32400 26.67293 1.000 20.82438 198 ARG A O 1
ATOM 1506 N N . LEU A 1 199 ? 27.54896 14.12329 28.81395 1.000 18.28103 199 LEU A N 1
ATOM 1507 C CA . LEU A 1 199 ? 26.76801 15.34379 28.77446 1.000 16.72297 199 LEU A CA 1
ATOM 1508 C C . LEU A 1 199 ? 27.31893 16.38167 29.74217 1.000 17.15876 199 LEU A C 1
ATOM 1509 O O . LEU A 1 199 ? 27.80365 16.03615 30.82419 1.000 20.84470 199 LEU A O 1
ATOM 1514 N N . PRO A 1 200 ? 27.15653 17.66435 29.42777 1.000 20.22153 200 PRO A N 1
ATOM 1515 C CA . PRO A 1 200 ? 27.55720 18.71903 30.36348 1.000 21.76648 200 PRO A CA 1
ATOM 1516 C C . PRO A 1 200 ? 26.69853 18.69329 31.61275 1.000 21.86771 200 PRO A C 1
ATOM 1517 O O . PRO A 1 200 ? 25.62554 18.08478 31.67527 1.000 20.16737 200 PRO A O 1
ATOM 1521 N N . ASP A 1 201 ? 27.18418 19.41710 32.61264 1.000 26.03340 201 ASP A N 1
ATOM 1522 C CA . ASP A 1 201 ? 26.47974 19.61068 33.87383 1.000 32.22658 201 ASP A CA 1
ATOM 1523 C C . ASP A 1 201 ? 25.43242 20.70605 33.65945 1.000 30.44136 201 ASP A C 1
ATOM 1524 O O . ASP A 1 201 ? 25.59396 21.86637 34.04198 1.000 35.30866 201 ASP A O 1
ATOM 1529 N N . ASP A 1 202 ? 24.34226 20.32385 33.01038 1.000 22.66785 202 ASP A N 1
ATOM 1530 C CA . ASP A 1 202 ? 23.21538 21.21133 32.75481 1.000 20.56448 202 ASP A CA 1
ATOM 1531 C C . ASP A 1 202 ? 21.97179 20.47094 33.23414 1.000 19.92028 202 ASP A C 1
ATOM 1532 O O . ASP A 1 202 ? 21.78121 19.28387 32.89373 1.000 20.38017 202 ASP A O 1
ATOM 1537 N N . PRO A 1 203 ? 21.12969 21.09256 34.05760 1.000 21.46458 203 PRO A N 1
ATOM 1538 C CA . PRO A 1 203 ? 20.01174 20.37416 34.68109 1.000 22.38883 203 PRO A CA 1
ATOM 1539 C C . PRO A 1 203 ? 18.75163 20.29801 33.82727 1.000 19.70749 203 PRO A C 1
ATOM 1540 O O . PRO A 1 203 ? 17.73232 19.77686 34.30177 1.000 22.45319 203 PRO A O 1
ATOM 1544 N N . ASN A 1 204 ? 18.78701 20.80630 32.59452 1.000 18.64209 204 ASN A N 1
ATOM 1545 C CA . ASN A 1 204 ? 17.56842 20.83137 31.78515 1.000 17.27111 204 ASN A CA 1
ATOM 1546 C C . ASN A 1 204 ? 17.76863 20.08179 30.47591 1.000 16.22281 204 ASN A C 1
ATOM 1547 O O . ASN A 1 204 ? 17.41538 20.57579 29.40189 1.000 15.35022 204 ASN A O 1
ATOM 1552 N N . LEU A 1 205 ? 18.36248 18.89715 30.56387 1.000 15.81657 205 LEU A N 1
ATOM 1553 C CA . LEU A 1 205 ? 18.54397 18.00716 29.42361 1.000 15.33868 205 LEU A CA 1
ATOM 1554 C C . LEU A 1 205 ? 17.62725 16.79751 29.53004 1.000 14.88381 205 LEU A C 1
ATOM 1555 O O . LEU A 1 20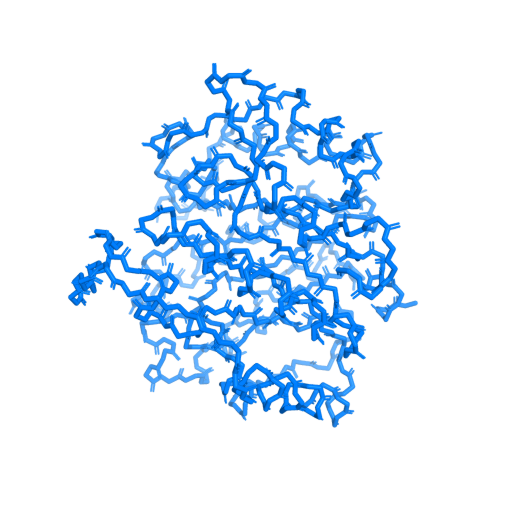5 ? 17.50314 16.17695 30.60031 1.000 16.87950 205 LEU A O 1
ATOM 1560 N N . ILE A 1 206 ? 17.03210 16.43471 28.39777 1.000 13.12751 206 ILE A N 1
ATOM 1561 C CA . ILE A 1 206 ? 16.28087 15.19651 28.25288 1.000 13.48047 206 ILE A CA 1
ATOM 1562 C C . ILE A 1 206 ? 17.05826 14.33036 27.27308 1.000 13.51261 206 ILE A C 1
ATOM 1563 O O . ILE A 1 206 ? 17.51163 14.82731 26.23381 1.000 14.74157 206 ILE A O 1
ATOM 1568 N N . VAL A 1 207 ? 17.28617 13.07486 27.62714 1.000 13.82577 207 VAL A N 1
ATOM 1569 C CA . VAL A 1 207 ? 18.04850 12.18612 26.76072 1.000 13.78887 207 VAL A CA 1
ATOM 1570 C C . VAL A 1 207 ? 17.07624 11.43016 25.86931 1.000 14.00461 207 VAL A C 1
ATOM 1571 O O . VAL A 1 207 ? 16.00596 10.99815 26.32467 1.000 15.65473 207 VAL A O 1
ATOM 1575 N N . THR A 1 208 ? 17.44400 11.25523 24.59415 1.000 13.47688 208 THR A N 1
ATOM 1576 C CA . THR A 1 208 ? 16.58759 10.52989 23.65945 1.000 13.44532 208 THR A CA 1
ATOM 1577 C C . THR A 1 208 ? 17.32870 9.36645 23.00491 1.000 13.59418 208 THR A C 1
ATOM 1578 O O . THR A 1 208 ? 18.56347 9.36190 22.88516 1.000 15.26908 208 THR A O 1
ATOM 1582 N N . PHE A 1 209 ? 16.56429 8.37071 22.58743 1.000 14.52511 209 PHE A N 1
ATOM 1583 C CA . PHE A 1 209 ? 17.04221 7.36186 21.65208 1.000 12.94520 209 PHE A CA 1
ATOM 1584 C C . PHE A 1 209 ? 15.88194 7.00714 20.73312 1.000 11.75728 209 PHE A C 1
ATOM 1585 O O . PHE A 1 209 ? 14.73751 7.39228 20.97777 1.000 13.41628 209 PHE A O 1
ATOM 1593 N N . HIS A 1 210 ? 16.17844 6.29749 19.64654 1.000 13.14525 210 HIS A N 1
ATOM 1594 C CA . HIS A 1 210 ? 15.15674 5.83803 18.71580 1.000 13.86971 210 HIS A CA 1
ATOM 1595 C C . HIS A 1 210 ? 15.16836 4.32086 18.73780 1.000 13.81817 210 HIS A C 1
ATOM 1596 O O . HIS A 1 210 ? 16.19800 3.71271 19.03632 1.000 15.93597 210 HIS A O 1
ATOM 1603 N N . TYR A 1 211 ? 14.02457 3.71070 18.43274 1.000 12.15132 211 TYR A N 1
ATOM 1604 C CA . TYR A 1 211 ? 13.89859 2.26038 18.53074 1.000 13.82533 211 TYR A CA 1
ATOM 1605 C C . TYR A 1 211 ? 13.25187 1.67845 17.27885 1.000 13.06188 211 TYR A C 1
ATOM 1606 O O . TYR A 1 211 ? 12.04917 1.86174 17.04667 1.000 13.75792 211 TYR A O 1
ATOM 1615 N N . TYR A 1 212 ? 14.03475 0.91347 16.51074 1.000 13.93629 212 TYR A N 1
ATOM 1616 C CA . TYR A 1 212 ? 13.56187 0.29615 15.27972 1.000 13.46565 212 TYR A CA 1
ATOM 1617 C C . TYR A 1 212 ? 13.99876 -1.15553 15.16045 1.000 15.05641 212 TYR A C 1
ATOM 1618 O O . TYR A 1 212 ? 13.88063 -1.72745 14.06973 1.000 16.34851 212 TYR A O 1
ATOM 1627 N N . ASP A 1 213 ? 14.48324 -1.76577 16.23847 1.000 14.90751 213 ASP A N 1
ATOM 1628 C CA . ASP A 1 213 ? 14.88922 -3.17868 16.18264 1.000 14.57409 213 ASP A CA 1
ATOM 1629 C C . ASP A 1 213 ? 13.64491 -4.05728 16.11845 1.000 14.68242 213 ASP A C 1
ATOM 1630 O O . ASP A 1 213 ? 12.67130 -3.79918 16.83558 1.000 15.13160 213 ASP A O 1
ATOM 1638 N N . PRO A 1 214 ? 13.65182 -5.14495 15.29823 1.000 15.30785 214 PRO A N 1
ATOM 1639 C CA . PRO A 1 214 ? 14.71540 -5.44521 14.33717 1.000 16.73672 214 PRO A CA 1
ATOM 1640 C C . PRO A 1 214 ? 14.54225 -4.67786 13.03967 1.000 17.64576 214 PRO A C 1
ATOM 1641 O O . PRO A 1 214 ? 13.42238 -4.60500 12.50438 1.000 18.36053 214 PRO A O 1
ATOM 1645 N N . LEU A 1 215 ? 15.64090 -4.10489 12.54226 1.000 18.54185 215 LEU A N 1
ATOM 1646 C CA . LEU A 1 215 ? 15.58085 -3.33486 11.30729 1.000 19.03251 215 LEU A CA 1
ATOM 1647 C C . LEU A 1 215 ? 15.08266 -4.16239 10.14058 1.000 19.02756 215 LEU A C 1
ATOM 1648 O O . LEU A 1 215 ? 14.40307 -3.62402 9.25295 1.000 20.09236 215 LEU A O 1
ATOM 1653 N N . GLU A 1 216 ? 15.39744 -5.47118 10.11885 1.000 18.37102 216 GLU A N 1
ATOM 1654 C CA . GLU A 1 216 ? 14.91277 -6.33007 9.04610 1.000 20.21003 216 GLU A CA 1
ATOM 1655 C C . GLU A 1 216 ? 13.39841 -6.37394 8.99524 1.000 17.71280 216 GLU A C 1
ATOM 1656 O O . GLU A 1 216 ? 12.81946 -6.65308 7.93691 1.000 22.30725 216 GLU A O 1
ATOM 1666 N N . PHE A 1 217 ? 12.73915 -6.14421 10.12551 1.000 15.74413 217 PHE A N 1
ATOM 1667 C CA . PHE A 1 217 ? 11.29067 -6.08908 10.12105 1.000 14.92583 217 PHE A CA 1
ATOM 1668 C C . PHE A 1 217 ? 10.78156 -4.65569 9.92347 1.000 16.43047 217 PHE A C 1
ATOM 1669 O O . PHE A 1 217 ? 9.96147 -4.40793 9.02706 1.000 17.86557 217 PHE A O 1
ATOM 1677 N N . THR A 1 218 ? 11.26986 -3.70723 10.73345 1.000 14.42601 218 THR A N 1
ATOM 1678 C CA . THR A 1 218 ? 10.67818 -2.36449 10.71716 1.000 15.09363 218 THR A CA 1
ATOM 1679 C C . THR A 1 218 ? 11.00482 -1.61718 9.43032 1.000 16.62136 218 THR A C 1
ATOM 1680 O O . THR A 1 218 ? 10.27161 -0.68905 9.03652 1.000 16.30920 218 THR A O 1
ATOM 1684 N N . HIS A 1 219 ? 12.10900 -1.96970 8.78452 1.000 16.24015 219 HIS A N 1
ATOM 1685 C CA . HIS A 1 219 ? 12.54128 -1.29641 7.56844 1.000 15.25391 219 HIS A CA 1
ATOM 1686 C C . HIS A 1 219 ? 12.57338 -2.24233 6.37850 1.000 16.77231 219 HIS A C 1
ATOM 1687 O O . HIS A 1 219 ? 13.31950 -2.00525 5.42575 1.000 19.56962 219 HIS A O 1
ATOM 1694 N N . GLN A 1 220 ? 11.76543 -3.30801 6.40459 1.000 16.72930 220 GLN A N 1
ATOM 1695 C CA . GLN A 1 220 ? 11.74029 -4.20340 5.25712 1.000 18.35713 220 GLN A CA 1
ATOM 1696 C C . GLN A 1 220 ? 11.24583 -3.45764 4.02376 1.000 18.39376 220 GLN A C 1
ATOM 1697 O O . GLN A 1 220 ? 10.25000 -2.72688 4.08095 1.000 19.57326 220 GLN A O 1
ATOM 1703 N N . GLY A 1 221 ? 11.97387 -3.60281 2.91647 1.000 21.42088 221 GLY A N 1
ATOM 1704 C CA . GLY A 1 221 ? 11.64308 -2.90726 1.69486 1.000 22.29127 221 GLY A CA 1
ATOM 1705 C C . GLY A 1 221 ? 11.94851 -1.42611 1.68991 1.000 23.35067 221 GLY A C 1
ATOM 1706 O O . GLY A 1 221 ? 11.49821 -0.72613 0.77292 1.000 25.99670 221 GLY A O 1
ATOM 1707 N N . ALA A 1 222 ? 12.65694 -0.91399 2.70250 1.000 22.81998 222 ALA A N 1
ATOM 1708 C CA . ALA A 1 222 ? 12.94955 0.52244 2.78173 1.000 24.69673 222 ALA A CA 1
ATOM 1709 C C . ALA A 1 222 ? 14.01332 0.87993 1.74813 1.000 29.81743 222 ALA A C 1
ATOM 1710 O O . ALA A 1 222 ? 15.19999 0.57865 1.93603 1.000 30.01541 222 ALA A O 1
ATOM 1712 N N . GLU A 1 223 ? 13.59663 1.54893 0.66720 1.000 35.82718 223 GLU A N 1
ATOM 1713 C CA . GLU A 1 223 ? 14.50594 1.80517 -0.44651 1.000 43.24111 223 GLU A CA 1
ATOM 1714 C C . GLU A 1 223 ? 15.58520 2.81202 -0.10505 1.000 42.98083 223 GLU A C 1
ATOM 1715 O O . GLU A 1 223 ? 16.61841 2.84168 -0.78046 1.000 44.63475 223 GLU A O 1
ATOM 1721 N N . TRP A 1 224 ? 15.38023 3.62291 0.92365 1.000 39.62440 224 TRP A N 1
ATOM 1722 C CA . TRP A 1 224 ? 16.39055 4.58345 1.32920 1.000 37.24197 224 TRP A CA 1
ATOM 1723 C C . TRP A 1 224 ? 17.54033 3.94825 2.09483 1.000 38.31609 224 TRP A C 1
ATOM 1724 O O . TRP A 1 224 ? 18.48246 4.65837 2.46407 1.000 39.73905 224 TRP A O 1
ATOM 1735 N N . LEU A 1 225 ? 17.49808 2.64523 2.33900 1.000 38.52909 225 LEU A N 1
ATOM 1736 C CA . LEU A 1 225 ? 18.61891 1.94315 2.94181 1.000 38.78869 225 LEU A CA 1
ATOM 1737 C C . LEU A 1 225 ? 19.43465 1.23198 1.86592 1.000 41.72076 225 LEU A C 1
ATOM 1738 O O . LEU A 1 225 ? 18.93310 0.90878 0.78640 1.000 39.97631 225 LEU A O 1
ATOM 1743 N N . ASN A 1 226 ? 20.70907 1.01396 2.16414 1.000 46.99483 226 ASN A N 1
ATOM 1744 C CA . ASN A 1 226 ? 21.53867 0.16499 1.32263 1.000 52.27951 226 ASN A CA 1
ATOM 1745 C C . ASN A 1 226 ? 22.41290 -0.68365 2.23173 1.000 51.27626 226 ASN A C 1
ATOM 1746 O O . ASN A 1 226 ? 23.21878 -0.14302 2.99780 1.000 51.70530 226 ASN A O 1
ATOM 1751 N N . PRO A 1 227 ? 22.25335 -2.01460 2.20983 1.000 49.13534 227 PRO A N 1
ATOM 1752 C CA . PRO A 1 227 ? 21.33686 -2.72655 1.30955 1.000 46.32082 227 PRO A CA 1
ATOM 1753 C C . PRO A 1 227 ? 19.86314 -2.57283 1.71435 1.000 40.64113 227 PRO A C 1
ATOM 1754 O O . PRO A 1 227 ? 19.59218 -2.22872 2.87079 1.000 38.49264 227 PRO A O 1
ATOM 1758 N N . VAL A 1 228 ? 18.95273 -2.78679 0.76467 1.000 38.55657 228 VAL A N 1
ATOM 1759 C CA . VAL A 1 228 ? 17.50791 -2.74341 1.00133 1.000 37.14223 228 VAL A CA 1
ATOM 1760 C C . VAL A 1 228 ? 17.05921 -4.07878 1.58139 1.000 35.86737 228 VAL A C 1
ATOM 1761 O O . VAL A 1 228 ? 17.18533 -5.11613 0.91270 1.000 37.03857 228 VAL A O 1
ATOM 1765 N N . PRO A 1 229 ? 16.54377 -4.10863 2.80617 1.000 32.85781 229 PRO A N 1
ATOM 1766 C CA . PRO A 1 229 ? 16.14339 -5.37143 3.40959 1.000 31.30480 229 PRO A CA 1
ATOM 1767 C C . PRO A 1 229 ? 14.96867 -5.97605 2.65951 1.000 29.72529 229 PRO A C 1
ATOM 1768 O O . PRO A 1 229 ? 14.07695 -5.25475 2.18656 1.000 29.67580 229 PRO A O 1
ATOM 1772 N N . PRO A 1 230 ? 14.93320 -7.29890 2.50701 1.000 28.47978 230 PRO A N 1
ATOM 1773 C CA . PRO A 1 230 ? 13.82833 -7.92159 1.77061 1.000 28.39876 230 PRO A CA 1
ATOM 1774 C C . PRO A 1 230 ? 12.51517 -7.81808 2.53497 1.000 27.36352 230 PRO A C 1
ATOM 1775 O O . PRO A 1 230 ? 12.47817 -7.64838 3.75680 1.000 27.91040 230 PRO A O 1
ATOM 1779 N N . THR A 1 231 ? 11.42327 -7.93357 1.79098 1.000 26.72147 231 THR A N 1
ATOM 1780 C CA . THR A 1 231 ? 10.10435 -7.92701 2.41093 1.000 26.60551 231 THR A CA 1
ATOM 1781 C C . THR A 1 231 ? 9.62986 -9.34066 2.74178 1.000 26.33212 231 THR A C 1
ATOM 1782 O O . THR A 1 231 ? 10.33868 -10.32982 2.54845 1.000 27.03705 231 THR A O 1
ATOM 1786 N N . GLY A 1 232 ? 8.39184 -9.43770 3.22832 1.000 25.65263 232 GLY A N 1
ATOM 1787 C CA . GLY A 1 232 ? 7.83706 -10.70040 3.66142 1.000 25.44997 232 GLY A CA 1
ATOM 1788 C C . GLY A 1 232 ? 8.27061 -11.12759 5.03970 1.000 25.06289 232 GLY A C 1
ATOM 1789 O O . GLY A 1 232 ? 8.20520 -12.31810 5.35402 1.000 27.69013 232 GLY A O 1
ATOM 1790 N N . VAL A 1 233 ? 8.71837 -10.19228 5.88115 1.000 22.30447 233 VAL A N 1
ATOM 1791 C CA . VAL A 1 233 ? 9.21932 -10.52515 7.20758 1.000 21.40698 233 VAL A CA 1
ATOM 1792 C C . VAL A 1 233 ? 8.10014 -10.30813 8.20722 1.000 19.72699 233 VAL A C 1
ATOM 1793 O O . VAL A 1 233 ? 7.50449 -9.22747 8.24758 1.000 18.63283 233 VAL A O 1
ATOM 1797 N N . VAL A 1 234 ? 7.81004 -11.32217 9.00743 1.000 20.22781 234 VAL A N 1
ATOM 1798 C CA . VAL A 1 234 ? 6.77666 -11.24307 10.02555 1.000 20.44263 234 VAL A CA 1
ATOM 1799 C C . VAL A 1 234 ? 7.45027 -11.01917 11.36768 1.000 20.97772 234 VAL A C 1
ATOM 1800 O O . VAL A 1 234 ? 8.66532 -11.15294 11.50226 1.000 23.96392 234 VAL A O 1
ATOM 1806 N N . TRP A 1 235 ? 6.67661 -10.58066 12.35779 1.000 17.96836 235 TRP A N 1
ATOM 1807 C CA . TRP A 1 235 ? 7.23012 -10.29553 13.67355 1.000 16.06125 235 TRP A CA 1
ATOM 1808 C C . TRP A 1 235 ? 6.28354 -10.73365 14.77823 1.000 15.79354 235 TRP A C 1
ATOM 1809 O O . TRP A 1 235 ? 5.05878 -10.60712 14.65524 1.000 16.03066 235 TRP A O 1
ATOM 1820 N N . HIS A 1 236 ? 6.85225 -11.29794 15.84223 1.000 15.44919 236 HIS A N 1
ATOM 1821 C CA . HIS A 1 236 ? 6.13857 -11.48911 17.09765 1.000 15.99553 236 HIS A CA 1
ATOM 1822 C C . HIS A 1 236 ? 7.10169 -11.22020 18.24218 1.000 16.30566 236 HIS A C 1
ATOM 1823 O O . HIS A 1 236 ? 8.33221 -11.22212 18.06872 1.000 18.13788 236 HIS A O 1
ATOM 1830 N N . GLN A 1 237 ? 6.53004 -10.96402 19.41770 1.000 14.82955 237 GLN A N 1
ATOM 1831 C CA . GLN A 1 237 ? 7.31360 -10.51992 20.55978 1.000 16.28271 237 GLN A CA 1
ATOM 1832 C C . GLN A 1 237 ? 8.03417 -11.68290 21.23126 1.000 19.91385 237 GLN A C 1
ATOM 1833 O O . GLN A 1 237 ? 7.45724 -12.75077 21.47696 1.000 21.09378 237 GLN A O 1
ATOM 1839 N N . GLN A 1 238 ? 9.31342 -11.44575 21.52704 1.000 22.08584 238 GLN A N 1
ATOM 1840 C CA . GLN A 1 238 ? 10.11840 -12.31241 22.38753 1.000 22.67431 238 GLN A CA 1
ATOM 1841 C C . GLN A 1 238 ? 10.54945 -11.46244 23.58718 1.000 25.16644 238 GLN A C 1
ATOM 1842 O O . GLN A 1 238 ? 9.69068 -10.94385 24.29715 1.000 27.37741 238 GLN A O 1
ATOM 1848 N N . ASN A 1 239 ? 11.84890 -11.26614 23.79963 1.000 23.65286 239 ASN A N 1
ATOM 1849 C CA . ASN A 1 239 ? 12.35529 -10.51364 24.95167 1.000 22.78535 239 ASN A CA 1
ATOM 1850 C C . ASN A 1 239 ? 13.20574 -9.30441 24.58672 1.000 18.04872 239 ASN A C 1
ATOM 1851 O O . ASN A 1 239 ? 13.67614 -8.60631 25.48943 1.000 17.19504 239 ASN A O 1
ATOM 1856 N N . ALA A 1 240 ? 13.48091 -9.07151 23.30188 1.000 17.24298 240 ALA A N 1
ATOM 1857 C CA . ALA A 1 240 ? 14.43387 -8.03798 22.91681 1.000 16.40520 240 ALA A CA 1
ATOM 1858 C C . ALA A 1 240 ? 13.97340 -6.64060 23.34101 1.000 14.94771 240 ALA A C 1
ATOM 1859 O O . ALA A 1 240 ? 14.79264 -5.82819 23.80336 1.000 16.34518 240 ALA A O 1
ATOM 1861 N N . ILE A 1 241 ? 12.66676 -6.34861 23.20385 1.000 14.15673 241 ILE A N 1
ATOM 1862 C CA . ILE A 1 241 ? 12.18091 -5.02188 23.57231 1.000 14.86116 241 ILE A CA 1
ATOM 1863 C C . ILE A 1 241 ? 12.38866 -4.76817 25.05918 1.000 15.07240 241 ILE A C 1
ATOM 1864 O O . ILE A 1 241 ? 12.88415 -3.70584 25.46453 1.000 15.24271 241 ILE A O 1
ATOM 1869 N N . ALA A 1 242 ? 11.99358 -5.72538 25.89740 1.000 16.25338 242 ALA A N 1
ATOM 1870 C CA . ALA A 1 242 ? 12.16498 -5.54995 27.33216 1.000 16.64364 242 ALA A CA 1
ATOM 1871 C C . ALA A 1 242 ? 13.63664 -5.38127 27.69516 1.000 17.32826 242 ALA A C 1
ATOM 1872 O O . ALA A 1 242 ? 13.99849 -4.52919 28.52221 1.000 19.73253 242 ALA A O 1
ATOM 1874 N N . GLN A 1 243 ? 14.51255 -6.17631 27.06983 1.000 15.82738 243 GLN A N 1
ATOM 1875 C CA . GLN A 1 243 ? 15.94845 -6.07698 27.36554 1.000 17.78620 243 GLN A CA 1
ATOM 1876 C C . GLN A 1 243 ? 16.49097 -4.69351 27.01927 1.000 16.65032 243 GLN A C 1
ATOM 1877 O O . GLN A 1 243 ? 17.25759 -4.09539 27.80484 1.000 18.13369 243 GLN A O 1
ATOM 1883 N N . ALA A 1 244 ? 16.10134 -4.16217 25.85174 1.000 14.85648 244 ALA A N 1
ATOM 1884 C CA . ALA A 1 244 ? 16.59333 -2.84728 25.42459 1.000 16.69285 244 ALA A CA 1
ATOM 1885 C C . ALA A 1 244 ? 16.09459 -1.73920 26.34684 1.000 16.48840 244 ALA A C 1
ATOM 1886 O O . ALA A 1 244 ? 16.87356 -0.84537 26.75916 1.000 16.82127 244 ALA A O 1
ATOM 1888 N N . MET A 1 245 ? 14.80741 -1.77560 26.69175 1.000 16.65725 245 MET A N 1
ATOM 1889 C CA . MET A 1 245 ? 14.29039 -0.66120 27.48534 1.000 15.92628 245 MET A CA 1
ATOM 1890 C C . MET A 1 245 ? 14.80538 -0.71746 28.91775 1.000 16.81829 245 MET A C 1
ATOM 1891 O O . MET A 1 245 ? 14.96691 0.33730 29.55690 1.000 16.30635 245 MET A O 1
ATOM 1896 N N . GLU A 1 246 ? 15.08534 -1.91989 29.43131 1.000 17.26686 246 GLU A N 1
ATOM 1897 C CA . GLU A 1 246 ? 15.65042 -1.99141 30.77110 1.000 18.31344 246 GLU A CA 1
ATOM 1898 C C . GLU A 1 246 ? 17.06895 -1.45656 30.78105 1.000 17.83320 246 GLU A C 1
ATOM 1899 O O . GLU A 1 246 ? 17.44166 -0.71071 31.70421 1.000 17.93946 246 GLU A O 1
ATOM 1905 N N . PHE A 1 247 ? 17.85859 -1.75648 29.73669 1.000 16.95029 247 PHE A N 1
ATOM 1906 C CA . PHE A 1 247 ? 19.18490 -1.14559 29.65263 1.000 16.50821 247 PHE A CA 1
ATOM 1907 C C . PHE A 1 247 ? 19.07118 0.36951 29.68476 1.000 16.95959 247 PHE A C 1
ATOM 1908 O O . PHE A 1 247 ? 19.79184 1.04526 30.43522 1.000 16.46154 247 PHE A O 1
ATOM 1916 N N . ALA A 1 248 ? 18.14958 0.91495 28.88464 1.000 17.02755 248 ALA A N 1
ATOM 1917 C CA . ALA A 1 248 ? 18.08357 2.36885 28.79568 1.000 17.23601 248 ALA A CA 1
ATOM 1918 C C . ALA A 1 248 ? 17.61720 2.99181 30.10478 1.000 16.38157 248 ALA A C 1
ATOM 1919 O O . ALA A 1 248 ? 18.13767 4.03938 30.51911 1.000 16.32822 248 ALA A O 1
ATOM 1921 N N . GLN A 1 249 ? 16.64828 2.36761 30.77388 1.000 16.33201 249 GLN A N 1
ATOM 1922 C CA . GLN A 1 249 ? 16.20031 2.89220 32.06012 1.000 17.20993 249 GLN A CA 1
ATOM 1923 C C . GLN A 1 249 ? 17.30891 2.88653 33.10296 1.000 17.57966 249 GLN A C 1
ATOM 1924 O O . GLN A 1 249 ? 17.41349 3.82054 33.90580 1.000 18.60555 249 GLN A O 1
ATOM 1930 N N . ARG A 1 250 ? 18.12484 1.81879 33.15675 1.000 17.53993 250 ARG A N 1
ATOM 1931 C CA . ARG A 1 250 ? 19.22167 1.81009 34.12144 1.000 17.61544 250 ARG A CA 1
ATOM 1932 C C . ARG A 1 250 ? 20.24036 2.89982 33.80742 1.000 18.99390 250 ARG A C 1
ATOM 1933 O O . ARG A 1 250 ? 20.76433 3.56418 34.71649 1.000 19.26979 250 ARG A O 1
ATOM 1941 N N . TRP A 1 251 ? 20.52569 3.11403 32.52078 1.000 17.81645 251 TRP A N 1
ATOM 1942 C CA . TRP A 1 251 ? 21.43098 4.19931 32.17404 1.000 18.45114 251 TRP A CA 1
ATOM 1943 C C . TRP A 1 251 ? 20.85129 5.52802 32.62751 1.000 18.61478 251 TRP A C 1
ATOM 1944 O O . TRP A 1 251 ? 21.56715 6.37629 33.18242 1.000 17.84885 251 TRP A O 1
ATOM 1955 N N . ALA A 1 252 ? 19.54912 5.73091 32.40329 1.000 16.67446 252 ALA A N 1
ATOM 1956 C CA . ALA A 1 252 ? 18.95508 7.01410 32.74802 1.000 17.34643 252 ALA A CA 1
ATOM 1957 C C . ALA A 1 252 ? 18.93291 7.21935 34.25892 1.000 19.90473 252 ALA A C 1
ATOM 1958 O O . ALA A 1 252 ? 19.11842 8.34013 34.74221 1.000 19.35811 252 ALA A O 1
ATOM 1960 N N . GLU A 1 253 ? 18.71084 6.14662 35.02202 1.000 18.88966 253 GLU A N 1
ATOM 1961 C CA . GLU A 1 253 ? 18.74908 6.24917 36.47768 1.000 21.57724 253 GLU A CA 1
ATOM 1962 C C . GLU A 1 253 ? 20.15193 6.55110 36.98150 1.000 23.31305 253 GLU A C 1
ATOM 1963 O O . GLU A 1 253 ? 20.33894 7.42671 37.83551 1.000 25.02415 253 GLU A O 1
ATOM 1969 N N . GLN A 1 254 ? 21.15309 5.82704 36.47569 1.000 22.02904 254 GLN A N 1
ATOM 1970 C CA . GLN A 1 254 ? 22.52358 6.05469 36.91830 1.000 24.64879 254 GLN A CA 1
ATOM 1971 C C . GLN A 1 254 ? 22.95670 7.47386 36.61685 1.000 25.44923 254 GLN A C 1
ATOM 1972 O O . GLN A 1 254 ? 23.68031 8.09102 37.40779 1.000 28.76457 254 GLN A O 1
ATOM 1978 N N . ASN A 1 255 ? 22.51280 8.01724 35.48604 1.000 22.39115 255 ASN A N 1
ATOM 1979 C CA . ASN A 1 255 ? 22.97590 9.32248 35.03686 1.000 23.30739 255 ASN A CA 1
ATOM 1980 C C . ASN A 1 255 ? 21.98344 10.43611 35.35196 1.000 21.80953 255 ASN A C 1
ATOM 1981 O O . ASN A 1 255 ? 22.24924 11.59950 35.01636 1.000 23.32295 255 ASN A O 1
ATOM 1986 N N . ARG A 1 256 ? 20.85690 10.10670 35.99271 1.000 20.98200 256 ARG A N 1
ATOM 1987 C CA . ARG A 1 256 ? 19.86941 11.09066 36.45783 1.000 21.26061 256 ARG A CA 1
ATOM 1988 C C . ARG A 1 256 ? 19.35749 11.99272 35.33211 1.000 21.29090 256 ARG A C 1
ATOM 1989 O O . ARG A 1 256 ? 19.31066 13.23079 35.45431 1.000 22.66951 256 ARG A O 1
ATOM 1997 N N . ARG A 1 257 ? 18.92926 11.36333 34.23546 1.000 19.26582 257 ARG A N 1
ATOM 1998 C CA . ARG A 1 257 ? 18.35560 12.05062 33.09966 1.000 17.55745 257 ARG A CA 1
ATOM 1999 C C . ARG A 1 257 ? 17.00316 11.43121 32.77440 1.000 16.44261 257 ARG A C 1
ATOM 2000 O O . ARG A 1 257 ? 16.86690 10.21116 32.79212 1.000 18.39034 257 ARG A O 1
ATOM 2008 N N . PRO A 1 258 ? 15.99766 12.23867 32.42477 1.000 14.36613 258 PRO A N 1
ATOM 2009 C CA . PRO A 1 258 ? 14.74012 11.68037 31.89362 1.000 15.19509 258 PRO A CA 1
ATOM 2010 C C . PRO A 1 258 ? 14.93236 11.21739 30.45774 1.000 16.31668 258 PRO A C 1
ATOM 2011 O O . PRO A 1 258 ? 15.85720 11.66033 29.76123 1.000 17.29364 258 PRO A O 1
ATOM 2015 N N . ILE A 1 259 ? 14.02060 10.34797 30.00324 1.000 15.29119 259 ILE A N 1
ATOM 2016 C CA . ILE A 1 259 ? 14.09821 9.72198 28.68421 1.000 14.10798 259 ILE A CA 1
ATOM 2017 C C . ILE A 1 259 ? 12.86711 10.01644 27.83548 1.000 14.30687 259 ILE A C 1
ATOM 2018 O O . ILE A 1 259 ? 11.72369 9.82710 28.28677 1.000 14.33057 259 ILE A O 1
ATOM 2023 N N . PHE A 1 260 ? 13.11414 10.37034 26.56548 1.000 14.35598 260 PHE A N 1
ATOM 2024 C CA . PHE A 1 260 ? 12.10560 10.58903 25.53207 1.000 13.49587 260 PHE A CA 1
ATOM 2025 C C . PHE A 1 260 ? 12.52530 9.75241 24.34199 1.000 13.24357 260 PHE A C 1
ATOM 2026 O O . PHE A 1 260 ? 13.62767 9.92779 23.82776 1.000 15.02327 260 PHE A O 1
ATOM 2034 N N . VAL A 1 261 ? 11.70067 8.80525 23.93090 1.000 12.46777 261 VAL A N 1
ATOM 2035 C CA . VAL A 1 261 ? 12.04233 7.96643 22.78924 1.000 12.00911 261 VAL A CA 1
ATOM 2036 C C . VAL A 1 261 ? 11.38141 8.59416 21.56499 1.000 12.89672 261 VAL A C 1
ATOM 2037 O O . VAL A 1 261 ? 10.17840 8.43029 21.32268 1.000 13.25381 261 VAL A O 1
ATOM 2041 N N . GLY A 1 262 ? 12.14912 9.37774 20.79649 1.000 12.41464 262 GLY A N 1
ATOM 2042 C CA . GLY A 1 262 ? 11.59233 10.29970 19.80897 1.000 13.46289 262 GLY A CA 1
ATOM 2043 C C . GLY A 1 262 ? 11.17346 9.71830 18.47242 1.000 11.90891 262 GLY A C 1
ATOM 2044 O O . GLY A 1 262 ? 10.57140 10.44422 17.67065 1.000 12.53023 262 GLY A O 1
ATOM 2045 N N . GLU A 1 263 ? 11.46509 8.43770 18.21580 1.000 12.63123 263 GLU A N 1
ATOM 2046 C CA . GLU A 1 263 ? 10.98062 7.74571 17.02739 1.000 12.56674 263 GLU A CA 1
ATOM 2047 C C . GLU A 1 263 ? 10.91644 6.27096 17.34213 1.000 10.98674 263 GLU A C 1
ATOM 2048 O O . GLU A 1 263 ? 11.84822 5.72560 17.92990 1.000 12.29793 263 GLU A O 1
ATOM 2054 N N . PHE A 1 264 ? 9.81540 5.64550 16.92965 1.000 11.06786 264 PHE A N 1
ATOM 2055 C CA . PHE A 1 264 ? 9.70144 4.20161 16.77237 1.000 11.44009 264 PHE A CA 1
ATOM 2056 C C . PHE A 1 264 ? 8.53732 3.95945 15.82437 1.000 11.93018 264 PHE A C 1
ATOM 2057 O O . PHE A 1 264 ? 7.58163 4.73070 15.79491 1.000 12.32869 264 PHE A O 1
ATOM 2065 N N . GLY A 1 265 ? 8.65659 2.91720 15.00665 1.000 12.41902 265 GLY A N 1
ATOM 2066 C CA . GLY A 1 265 ? 7.57747 2.59752 14.08121 1.000 13.92696 265 GLY A CA 1
ATOM 2067 C C . GLY A 1 265 ? 7.99458 1.56695 13.05372 1.000 12.30596 265 GLY A C 1
ATOM 2068 O O . GLY A 1 265 ? 9.19912 1.30629 12.88620 1.000 13.42237 265 GLY A O 1
ATOM 2069 N N . ALA A 1 266 ? 7.02451 0.96271 12.35604 1.000 13.33549 266 ALA A N 1
ATOM 2070 C CA . ALA A 1 266 ? 7.30891 -0.10390 11.38904 1.000 12.29007 266 ALA A CA 1
ATOM 2071 C C . ALA A 1 266 ? 6.72437 0.25716 10.02743 1.000 13.77071 266 ALA A C 1
ATOM 2072 O O . ALA A 1 266 ? 5.57257 0.70394 9.93728 1.000 14.86615 266 ALA A O 1
ATOM 2074 N N . TYR A 1 267 ? 7.52609 0.10515 8.97348 1.000 14.35569 267 TYR A N 1
ATOM 2075 C CA . TYR A 1 267 ? 7.13021 0.56369 7.64156 1.000 14.59817 267 TYR A CA 1
ATOM 2076 C C . TYR A 1 267 ? 5.99647 -0.28602 7.06390 1.000 15.16484 267 TYR A C 1
ATOM 2077 O O . TYR A 1 267 ? 5.89267 -1.48378 7.32108 1.000 16.26635 267 TYR A O 1
ATOM 2086 N N . GLU A 1 268 ? 5.16389 0.33438 6.22456 1.000 15.79070 268 GLU A N 1
ATOM 2087 C CA . GLU A 1 268 ? 3.94043 -0.30217 5.70620 1.000 13.85135 268 GLU A CA 1
ATOM 2088 C C . GLU A 1 268 ? 4.17731 -1.49582 4.79427 1.000 15.88059 268 GLU A C 1
ATOM 2089 O O . GLU A 1 268 ? 3.19874 -2.16601 4.45825 1.000 17.67141 268 GLU A O 1
ATOM 2095 N N . LYS A 1 269 ? 5.41201 -1.75287 4.36299 1.000 17.33408 269 LYS A N 1
ATOM 2096 C CA . LYS A 1 269 ? 5.66336 -2.94541 3.56412 1.000 17.25232 269 LYS A CA 1
ATOM 2097 C C . LYS A 1 269 ? 5.61696 -4.21259 4.39454 1.000 18.73221 269 LYS A C 1
ATOM 2098 O O . LYS A 1 269 ? 5.48447 -5.29292 3.81875 1.000 20.31864 269 LYS A O 1
ATOM 2104 N N . GLY A 1 270 ? 5.70168 -4.11241 5.72926 1.000 16.42570 270 GLY A N 1
ATOM 2105 C CA . GLY A 1 270 ? 5.38679 -5.25407 6.56866 1.000 16.15712 270 GLY A CA 1
ATOM 2106 C C . GLY A 1 270 ? 3.89760 -5.47297 6.73577 1.000 17.03755 270 GLY A C 1
ATOM 2107 O O . GLY A 1 270 ? 3.09650 -4.54336 6.60182 1.000 17.70912 270 GLY A O 1
ATOM 2108 N N . ASP A 1 271 ? 3.51189 -6.72119 7.02866 1.000 17.31403 271 ASP A N 1
ATOM 2109 C CA . ASP A 1 271 ? 2.09273 -7.02180 7.18731 1.000 17.70036 271 ASP A CA 1
ATOM 2110 C C . ASP A 1 271 ? 1.50984 -6.29794 8.40088 1.000 17.13895 271 ASP A C 1
ATOM 2111 O O . ASP A 1 271 ? 2.18219 -6.11631 9.42585 1.000 15.51072 271 ASP A O 1
ATOM 2116 N N . LEU A 1 272 ? 0.26811 -5.82684 8.25139 1.000 16.04911 272 LEU A N 1
ATOM 2117 C CA . LEU A 1 272 ? -0.32379 -4.95424 9.25721 1.000 17.15870 272 LEU A CA 1
ATOM 2118 C C . LEU A 1 272 ? -0.33016 -5.59494 10.64537 1.000 14.76169 272 LEU A C 1
ATOM 2119 O O . LEU A 1 272 ? 0.02700 -4.94242 11.62576 1.000 16.10537 272 LEU A O 1
ATOM 2124 N N . ASP A 1 273 ? -0.70998 -6.87105 10.75334 1.000 15.64479 273 ASP A N 1
ATOM 2125 C CA . ASP A 1 273 ? -0.84271 -7.46066 12.08627 1.000 14.63094 273 ASP A CA 1
ATOM 2126 C C . ASP A 1 273 ? 0.50256 -7.53916 12.80049 1.000 14.51868 273 ASP A C 1
ATOM 2127 O O . ASP A 1 273 ? 0.58374 -7.25063 14.00131 1.000 14.91100 273 ASP A O 1
ATOM 2132 N N . SER A 1 274 ? 1.57967 -7.84961 12.06496 1.000 13.72152 274 SER A N 1
ATOM 2133 C CA . SER A 1 274 ? 2.92306 -7.79277 12.64473 1.000 14.26954 274 SER A CA 1
ATOM 2134 C C . SER A 1 274 ? 3.26324 -6.37948 13.11214 1.000 14.86326 274 SER A C 1
ATOM 2135 O O . SER A 1 274 ? 3.82508 -6.19567 14.19993 1.000 15.77340 274 SER A O 1
ATOM 2138 N N . ARG A 1 275 ? 2.96960 -5.36939 12.27346 1.000 13.31857 275 ARG A N 1
ATOM 2139 C CA . ARG A 1 275 ? 3.27603 -3.98569 12.64102 1.000 13.29073 275 ARG A CA 1
ATOM 2140 C C . ARG A 1 275 ? 2.51426 -3.58422 13.89827 1.000 13.79323 275 ARG A C 1
ATOM 2141 O O . ARG A 1 275 ? 3.05356 -2.88948 14.75612 1.000 14.48937 275 ARG A O 1
ATOM 2149 N N . VAL A 1 276 ? 1.25175 -4.01032 14.02211 1.000 13.61305 276 VAL A N 1
ATOM 2150 C CA . VAL A 1 276 ? 0.45873 -3.70010 15.20767 1.000 12.36292 276 VAL A CA 1
ATOM 2151 C C . VAL A 1 276 ? 1.02073 -4.38116 16.45163 1.000 13.39600 276 VAL A C 1
ATOM 2152 O O . VAL A 1 276 ? 1.09578 -3.77541 17.52897 1.000 13.60853 276 VAL A O 1
ATOM 2156 N N . ARG A 1 277 ? 1.37302 -5.67382 16.33816 1.000 11.65070 277 ARG A N 1
ATOM 2157 C CA . ARG A 1 277 ? 2.03716 -6.36029 17.45186 1.000 13.04107 277 ARG A CA 1
ATOM 2158 C C . ARG A 1 277 ? 3.24968 -5.57166 17.93314 1.000 12.82515 277 ARG A C 1
ATOM 2159 O O . ARG A 1 277 ? 3.42569 -5.33763 19.14296 1.000 13.46939 277 ARG A O 1
ATOM 2171 N N . TRP A 1 278 ? 4.12133 -5.20149 16.98900 1.000 13.46274 278 TRP A N 1
ATOM 2172 C CA . TRP A 1 278 ? 5.37877 -4.51981 17.30693 1.000 12.53779 278 TRP A CA 1
ATOM 2173 C C . TRP A 1 278 ? 5.12464 -3.14695 17.92635 1.000 13.31026 278 TRP A C 1
ATOM 2174 O O . TRP A 1 278 ? 5.72688 -2.80498 18.95280 1.000 12.46101 278 TRP A O 1
ATOM 2185 N N . THR A 1 279 ? 4.20272 -2.37294 17.33827 1.000 11.74305 279 THR A N 1
ATOM 2186 C CA . THR A 1 279 ? 3.95193 -1.01460 17.81981 1.000 11.90500 279 THR A CA 1
ATOM 2187 C C . THR A 1 279 ? 3.38809 -1.03161 19.22810 1.000 12.91582 279 THR A C 1
ATOM 2188 O O . THR A 1 279 ? 3.80593 -0.23628 20.08295 1.000 12.11405 279 THR A O 1
ATOM 2192 N N . GLY A 1 280 ? 2.43341 -1.93446 19.48756 1.000 11.87682 280 GLY A N 1
ATOM 2193 C CA . GLY A 1 280 ? 1.87114 -2.01648 20.82327 1.000 13.50073 280 GLY A CA 1
ATOM 2194 C C . GLY A 1 280 ? 2.89509 -2.49662 21.83500 1.000 12.08308 280 GLY A C 1
ATOM 2195 O O . GLY A 1 280 ? 2.95456 -1.98862 22.96193 1.000 12.91023 280 GLY A O 1
ATOM 2196 N N . ALA A 1 281 ? 3.71861 -3.47509 21.44872 1.000 12.21233 281 ALA A N 1
ATOM 2197 C CA . ALA A 1 281 ? 4.72682 -3.98993 22.37020 1.000 13.93041 281 ALA A CA 1
ATOM 2198 C C . ALA A 1 281 ? 5.71781 -2.89864 22.76291 1.000 12.42196 281 ALA A C 1
ATOM 2199 O O . ALA A 1 281 ? 6.10463 -2.76651 23.94111 1.000 13.65871 281 ALA A O 1
ATOM 2201 N N . VAL A 1 282 ? 6.15578 -2.12482 21.77927 1.000 11.90966 282 VAL A N 1
ATOM 2202 C CA . VAL A 1 282 ? 7.08656 -1.03881 22.05608 1.000 11.97488 282 VAL A CA 1
ATOM 2203 C C . VAL A 1 282 ? 6.42660 0.01181 22.94309 1.000 13.59634 282 VAL A C 1
ATOM 2204 O O . VAL A 1 282 ? 6.99587 0.41120 23.96554 1.000 12.85568 282 VAL A O 1
ATOM 2208 N N . ARG A 1 283 ? 5.22730 0.49420 22.56565 1.000 12.10970 283 ARG A N 1
ATOM 2209 C CA . ARG A 1 283 ? 4.58830 1.53735 23.36392 1.000 12.38033 283 ARG A CA 1
ATOM 2210 C C . ARG A 1 283 ? 4.40401 1.07151 24.80372 1.000 12.91392 283 ARG A C 1
ATOM 2211 O O . ARG A 1 283 ? 4.65015 1.82584 25.74799 1.000 12.90788 283 ARG A O 1
ATOM 2219 N N . SER A 1 284 ? 3.93653 -0.16230 24.99038 1.000 11.92469 284 SER A N 1
ATOM 2220 C CA . SER A 1 284 ? 3.74352 -0.67402 26.33994 1.000 12.96292 284 SER A CA 1
ATOM 2221 C C . SER A 1 284 ? 5.02515 -0.63829 27.14193 1.000 14.09187 284 SER A C 1
ATOM 2222 O O . SER A 1 284 ? 5.01164 -0.23730 28.31740 1.000 13.29508 284 SER A O 1
ATOM 2225 N N . GLU A 1 285 ? 6.15481 -1.07205 26.53498 1.000 13.60989 285 GLU A N 1
ATOM 2226 C CA . GLU A 1 285 ? 7.38958 -1.12128 27.29985 1.000 14.57808 285 GLU A CA 1
ATOM 2227 C C . GLU A 1 285 ? 7.91451 0.27131 27.59017 1.000 12.57179 285 GLU A C 1
ATOM 2228 O O . GLU A 1 285 ? 8.44090 0.50966 28.67926 1.000 14.35642 285 GLU A O 1
ATOM 2234 N N . LEU A 1 286 ? 7.75854 1.19941 26.63603 1.000 13.36678 286 LEU A N 1
ATOM 2235 C CA . LEU A 1 286 ? 8.16644 2.59009 26.87960 1.000 13.27662 286 LEU A CA 1
ATOM 2236 C C . LEU A 1 286 ? 7.44746 3.15041 28.09771 1.000 14.03186 286 LEU A C 1
ATOM 2237 O O . LEU A 1 286 ? 8.06407 3.77364 28.97277 1.000 13.49505 286 LEU A O 1
ATOM 2242 N N . GLU A 1 287 ? 6.12601 2.97038 28.15420 1.000 14.52342 287 GLU A N 1
ATOM 2243 C CA . GLU A 1 287 ? 5.37795 3.56027 29.25813 1.000 13.36732 287 GLU A CA 1
ATOM 2244 C C . GLU A 1 287 ? 5.62877 2.82679 30.57277 1.000 15.62280 287 GLU A C 1
ATOM 2245 O O . GLU A 1 287 ? 5.63088 3.46094 31.63093 1.000 16.67875 287 GLU A O 1
ATOM 2251 N N . LYS A 1 288 ? 5.87924 1.50369 30.53104 1.000 14.29222 288 LYS A N 1
ATOM 2252 C CA . LYS A 1 288 ? 6.29345 0.78698 31.74019 1.000 17.12811 288 LYS A CA 1
ATOM 2253 C C . LYS A 1 288 ? 7.53381 1.42499 32.36109 1.000 17.88699 288 LYS A C 1
ATOM 2254 O O . LYS A 1 288 ? 7.67457 1.46639 33.59080 1.000 19.11084 288 LYS A O 1
ATOM 2260 N N . ARG A 1 289 ? 8.43660 1.93032 31.52562 1.000 15.74839 289 ARG A N 1
ATOM 2261 C CA . ARG A 1 289 ? 9.70690 2.50386 31.96232 1.000 15.71664 289 ARG A CA 1
ATOM 2262 C C . ARG A 1 289 ? 9.63063 4.02337 32.16855 1.000 16.63068 289 ARG A C 1
ATOM 2263 O O . ARG A 1 289 ? 10.66646 4.65349 32.42070 1.000 17.85477 289 ARG A O 1
ATOM 2271 N N . ASN A 1 290 ? 8.44802 4.62025 32.05674 1.000 16.98755 290 ASN A N 1
ATOM 2272 C CA . ASN A 1 290 ? 8.26073 6.06678 32.25238 1.000 18.46023 290 ASN A CA 1
ATOM 2273 C C . ASN A 1 290 ? 9.00046 6.88977 31.20959 1.000 14.99479 290 ASN A C 1
ATOM 2274 O O . ASN A 1 290 ? 9.46339 8.00762 31.48101 1.000 19.30718 290 ASN A O 1
ATOM 2279 N N . PHE A 1 291 ? 9.07422 6.36357 30.00069 1.000 14.48645 291 PHE A N 1
ATOM 2280 C CA . PHE A 1 291 ? 9.65115 7.08707 28.87750 1.000 13.30951 291 PHE A CA 1
ATOM 2281 C C . PHE A 1 291 ? 8.52955 7.82550 28.15473 1.000 13.41530 291 PHE A C 1
ATOM 2282 O O . PHE A 1 291 ? 7.49837 7.21852 27.81481 1.000 14.90620 291 PHE A O 1
ATOM 2290 N N . SER A 1 292 ? 8.71726 9.13869 27.92336 1.000 12.54589 292 SER A N 1
ATOM 2291 C CA . SER A 1 292 ? 7.87410 9.80635 26.94815 1.000 12.45173 292 SER A CA 1
ATOM 2292 C C . SER A 1 292 ? 8.27842 9.33503 25.55762 1.000 12.64005 292 SER A C 1
ATOM 2293 O O . SER A 1 292 ? 9.32546 8.67671 25.39624 1.000 13.15751 292 SER A O 1
ATOM 2296 N N . TRP A 1 293 ? 7.44240 9.62675 24.55181 1.000 11.49333 293 TRP A N 1
ATOM 2297 C CA . TRP A 1 293 ? 7.74016 9.06354 23.22808 1.000 11.56755 293 TRP A CA 1
ATOM 2298 C C . TRP A 1 293 ? 7.04039 9.79477 22.09749 1.000 11.29159 293 TRP A C 1
ATOM 2299 O O . TRP A 1 293 ? 6.02356 10.47773 22.28462 1.000 11.54908 293 TRP A O 1
ATOM 2310 N N . ALA A 1 294 ? 7.59230 9.63752 20.89205 1.000 10.69415 294 ALA A N 1
ATOM 2311 C CA . ALA A 1 294 ? 6.91752 10.11072 19.68458 1.000 11.19938 294 ALA A CA 1
ATOM 2312 C C . ALA A 1 294 ? 7.00932 9.03974 18.61604 1.000 11.37577 294 ALA A C 1
ATOM 2313 O O . ALA A 1 294 ? 8.09748 8.52908 18.32199 1.000 12.68154 294 ALA A O 1
ATOM 2315 N N . TYR A 1 295 ? 5.83715 8.65341 18.10189 1.000 11.31938 295 TYR A N 1
ATOM 2316 C CA . TYR A 1 295 ? 5.74328 7.63295 17.06935 1.000 11.00005 295 TYR A CA 1
ATOM 2317 C C . TYR A 1 295 ? 6.19597 8.18928 15.71893 1.000 10.31416 295 TYR A C 1
ATOM 2318 O O . TYR A 1 295 ? 5.95750 9.36544 15.39335 1.000 11.35104 295 TYR A O 1
ATOM 2327 N N . TRP A 1 296 ? 6.88413 7.35016 14.93913 1.000 12.49138 296 TRP A N 1
ATOM 2328 C CA . TRP A 1 296 ? 7.23839 7.65541 13.54686 1.000 12.35818 296 TRP A CA 1
ATOM 2329 C C . TRP A 1 296 ? 6.27732 6.87604 12.64163 1.000 12.06837 296 TRP A C 1
ATOM 2330 O O . TRP A 1 296 ? 6.35117 5.64930 12.57416 1.000 13.63360 296 TRP A O 1
ATOM 2341 N N . GLU A 1 297 ? 5.34236 7.54860 11.95492 1.000 11.80284 297 GLU A N 1
ATOM 2342 C CA . GLU A 1 297 ? 5.06456 8.96997 11.95031 1.000 12.37952 297 GLU A CA 1
ATOM 2343 C C . GLU A 1 297 ? 3.56951 9.18341 11.61773 1.000 11.68591 297 GLU A C 1
ATOM 2344 O O . GLU A 1 297 ? 2.78869 8.22627 11.56159 1.000 12.04173 297 GLU A O 1
ATOM 2350 N N . PHE A 1 298 ? 3.16600 10.42711 11.39888 1.000 10.83966 298 PHE A N 1
ATOM 2351 C CA . PHE A 1 298 ? 1.74544 10.76052 11.30583 1.000 11.05853 298 PHE A CA 1
ATOM 2352 C C . PHE A 1 298 ? 1.08395 10.17074 10.05356 1.000 11.61661 298 PHE A C 1
ATOM 2353 O O . PHE A 1 298 ? 0.09567 9.42452 10.15495 1.000 11.82479 298 PHE A O 1
ATOM 2361 N N . ALA A 1 299 ? 1.56209 10.53111 8.85782 1.000 14.03249 299 ALA A N 1
ATOM 2362 C CA . ALA A 1 299 ? 0.74130 10.40627 7.65860 1.000 14.67909 299 ALA A CA 1
ATOM 2363 C C . ALA A 1 299 ? 1.35084 9.68715 6.46374 1.000 16.56019 299 ALA A C 1
ATOM 2364 O O . ALA A 1 299 ? 0.65358 9.53146 5.44718 1.000 19.55775 299 ALA A O 1
ATOM 2366 N N . ALA A 1 300 ? 2.62002 9.28748 6.51487 1.000 13.99497 300 ALA A N 1
ATOM 2367 C CA . ALA A 1 300 ? 3.24656 8.73145 5.31927 1.000 14.25380 300 ALA A CA 1
ATOM 2368 C C . ALA A 1 300 ? 3.34810 7.21202 5.38143 1.000 14.78288 300 ALA A C 1
ATOM 2369 O O . ALA A 1 300 ? 2.37879 6.55167 5.77157 1.000 14.09904 300 ALA A O 1
ATOM 2371 N N . GLY A 1 301 ? 4.49041 6.65226 4.96753 1.000 14.40393 301 GLY A N 1
ATOM 2372 C CA . GLY A 1 301 ? 4.62128 5.19896 4.84579 1.000 14.55799 301 GLY A CA 1
ATOM 2373 C C . GLY A 1 301 ? 4.69372 4.45056 6.15858 1.000 13.82013 301 GLY A C 1
ATOM 2374 O O . GLY A 1 301 ? 4.65356 3.21029 6.14320 1.000 14.93601 301 GLY A O 1
ATOM 2375 N N . PHE A 1 302 ? 4.83691 5.16139 7.27537 1.000 14.46435 302 PHE A N 1
ATOM 2376 C CA . PHE A 1 302 ? 4.68236 4.58576 8.60711 1.000 13.83441 302 PHE A CA 1
ATOM 2377 C C . PHE A 1 302 ? 3.43695 5.13215 9.28314 1.000 14.04302 302 PHE A C 1
ATOM 2378 O O . PHE A 1 302 ? 3.28005 4.97836 10.50435 1.000 15.59513 302 PHE A O 1
ATOM 2386 N N . GLY A 1 303 ? 2.56057 5.79555 8.52930 1.000 13.74194 303 GLY A N 1
ATOM 2387 C CA . GLY A 1 303 ? 1.55567 6.65212 9.14309 1.000 15.25834 303 GLY A CA 1
ATOM 2388 C C . GLY A 1 303 ? 0.43956 5.92338 9.87877 1.000 14.77895 303 GLY A C 1
ATOM 2389 O O . GLY A 1 303 ? 0.04769 4.79429 9.56213 1.000 14.82185 303 GLY A O 1
ATOM 2390 N N . ILE A 1 304 ? -0.11348 6.62397 10.86985 1.000 12.80843 304 ILE A N 1
ATOM 2391 C CA . ILE A 1 304 ? -1.36230 6.22555 11.51194 1.000 13.87729 304 ILE A CA 1
ATOM 2392 C C . ILE A 1 304 ? -2.57075 6.91696 10.91509 1.000 13.57551 304 ILE A C 1
ATOM 2393 O O . ILE A 1 304 ? -3.70889 6.60312 11.30944 1.000 13.80559 304 ILE A O 1
ATOM 2398 N N . TYR A 1 305 ? -2.37923 7.82988 9.96992 1.000 13.35238 305 TYR A N 1
ATOM 2399 C CA . TYR A 1 305 ? -3.49194 8.57856 9.39005 1.000 11.95303 305 TYR A CA 1
ATOM 2400 C C . TYR A 1 305 ? -3.34973 8.52989 7.88011 1.000 13.64193 305 TYR A C 1
ATOM 2401 O O . TYR A 1 305 ? -2.27570 8.82186 7.34742 1.000 13.44364 305 TYR A O 1
ATOM 2410 N N . ASP A 1 306 ? -4.41728 8.14913 7.18505 1.000 13.39279 306 ASP A N 1
ATOM 2411 C CA . ASP A 1 306 ? -4.41387 8.04221 5.72665 1.000 12.91375 306 ASP A CA 1
ATOM 2412 C C . ASP A 1 306 ? -5.10706 9.27892 5.16221 1.000 15.60064 306 ASP A C 1
ATOM 2413 O O . ASP A 1 306 ? -6.33921 9.39743 5.23003 1.000 15.31959 306 ASP A O 1
ATOM 2418 N N . ARG A 1 307 ? -4.31724 10.19214 4.59677 1.000 15.97345 307 ARG A N 1
ATOM 2419 C CA . ARG A 1 307 ? -4.92894 11.40816 4.06834 1.000 17.12129 307 ARG A CA 1
ATOM 2420 C C . ARG A 1 307 ? -5.76425 11.14526 2.82285 1.000 17.20495 307 ARG A C 1
ATOM 2421 O O . ARG A 1 307 ? -6.62060 11.97227 2.48631 1.000 18.86833 307 ARG A O 1
ATOM 2429 N N . THR A 1 308 ? -5.51770 10.04121 2.10980 1.000 17.22287 308 THR A N 1
ATOM 2430 C CA . THR A 1 308 ? -6.28421 9.79141 0.89351 1.000 18.44379 308 THR A CA 1
ATOM 2431 C C . THR A 1 308 ? -7.75215 9.51469 1.21684 1.000 18.35641 308 THR A C 1
ATOM 2432 O O . THR A 1 308 ? -8.64986 9.98624 0.50703 1.000 24.31629 308 THR A O 1
ATOM 2438 N N . THR A 1 309 ? -8.01589 8.78492 2.29770 1.000 16.50785 309 THR A N 1
ATOM 2439 C CA . THR A 1 309 ? -9.38388 8.49111 2.71267 1.000 18.03813 309 THR A CA 1
ATOM 2440 C C . THR A 1 309 ? -9.82849 9.33461 3.89394 1.000 18.02506 309 THR A C 1
ATOM 2441 O O . THR A 1 309 ? -11.00535 9.27698 4.27314 1.000 17.89225 309 THR A O 1
ATOM 2445 N N . ARG A 1 310 ? -8.90445 10.08047 4.49292 1.000 17.87845 310 ARG A N 1
ATOM 2446 C CA . ARG A 1 310 ? -9.15354 10.88673 5.68839 1.000 16.24209 310 ARG A CA 1
ATOM 2447 C C . ARG A 1 310 ? -9.64114 10.02026 6.84767 1.000 17.50901 310 ARG A C 1
ATOM 2448 O O . ARG A 1 310 ? -10.60447 10.33322 7.54537 1.000 19.04430 310 ARG A O 1
ATOM 2456 N N . GLN A 1 311 ? -8.95028 8.89790 7.04997 1.000 15.63023 311 GLN A N 1
ATOM 2457 C CA . GLN A 1 311 ? -9.31330 7.91822 8.06320 1.000 16.30207 311 GLN A CA 1
ATOM 2458 C C . GLN A 1 311 ? -8.06791 7.52568 8.83324 1.000 15.57687 311 GLN A C 1
ATOM 2459 O O . GLN A 1 311 ? -6.97331 7.41618 8.25793 1.000 15.06109 311 GLN A O 1
ATOM 2468 N N . TRP A 1 312 ? -8.23798 7.30189 10.13065 1.000 16.46253 312 TRP A N 1
ATOM 2469 C CA . TRP A 1 312 ? -7.18178 6.71464 10.93513 1.000 14.48492 312 TRP A CA 1
ATOM 2470 C C . TRP A 1 312 ? -6.99740 5.24640 10.59053 1.000 14.82160 312 TRP A C 1
ATOM 2471 O O . TRP A 1 312 ? -7.94845 4.53519 10.21824 1.000 17.19227 312 TRP A O 1
ATOM 2482 N N . ARG A 1 313 ? -5.75571 4.78368 10.71960 1.000 13.65847 313 ARG A N 1
ATOM 2483 C CA . ARG A 1 313 ? -5.46621 3.35262 10.58042 1.000 11.94509 313 ARG A CA 1
ATOM 2484 C C . ARG A 1 313 ? -5.70141 2.74541 11.95960 1.000 11.93466 313 ARG A C 1
ATOM 2485 O O . ARG A 1 313 ? -4.79424 2.59595 12.78007 1.000 13.25551 313 ARG A O 1
ATOM 2493 N N . THR A 1 314 ? -6.95615 2.39659 12.22415 1.000 12.87006 314 THR A N 1
ATOM 2494 C CA . THR A 1 314 ? -7.41940 2.09165 13.57927 1.000 15.38266 314 THR A CA 1
ATOM 2495 C C . THR A 1 314 ? -6.55361 1.10584 14.34778 1.000 12.99929 314 THR A C 1
ATOM 2496 O O . THR A 1 314 ? -6.22907 1.38031 15.51341 1.000 12.59568 314 THR A O 1
ATOM 2500 N N . PRO A 1 315 ? -6.15287 -0.04080 13.79503 1.000 14.51600 315 PRO A N 1
ATOM 2501 C CA . PRO A 1 315 ? -5.35618 -0.98566 14.60920 1.000 14.95625 315 PRO A CA 1
ATOM 2502 C C . PRO A 1 315 ? -4.02683 -0.42232 15.09796 1.000 13.09085 315 PRO A C 1
ATOM 2503 O O . PRO A 1 315 ? -3.61150 -0.67543 16.24375 1.000 14.59289 315 PRO A O 1
ATOM 2507 N N . LEU A 1 316 ? -3.38891 0.39725 14.27090 1.000 12.77540 316 LEU A N 1
ATOM 2508 C CA . LEU A 1 316 ? -2.12593 1.02184 14.65981 1.000 13.38342 316 LEU A CA 1
ATOM 2509 C C . LEU A 1 316 ? -2.34321 2.14556 15.67279 1.000 12.28333 316 LEU A C 1
ATOM 2510 O O . LEU A 1 316 ? -1.65297 2.21319 16.69995 1.000 13.08335 316 LEU A O 1
ATOM 2515 N N . LEU A 1 317 ? -3.34809 3.00969 15.42790 1.000 10.53951 317 LEU A N 1
ATOM 2516 C CA . LEU A 1 317 ? -3.67719 4.03501 16.40562 1.000 13.57355 317 LEU A CA 1
ATOM 2517 C C . LEU A 1 317 ? -3.99531 3.42440 17.76929 1.000 12.89334 317 LEU A C 1
ATOM 2518 O O . LEU A 1 317 ? -3.51724 3.91184 18.80477 1.000 13.71120 317 LEU A O 1
ATOM 2523 N N . LYS A 1 318 ? -4.77107 2.32745 17.79448 1.000 12.21441 318 LYS A N 1
ATOM 2524 C CA . LYS A 1 318 ? -5.15508 1.76874 19.07681 1.000 12.82496 318 LYS A CA 1
ATOM 2525 C C . LYS A 1 318 ? -4.00512 1.02773 19.74263 1.000 12.41585 318 LYS A C 1
ATOM 2526 O O . LYS A 1 318 ? -4.03155 0.85788 20.96336 1.000 14.09174 318 LYS A O 1
ATOM 2532 N N . ALA A 1 319 ? -2.99898 0.60582 18.97377 1.000 11.59613 319 ALA A N 1
ATOM 2533 C CA . ALA A 1 319 ? -1.78795 0.08196 19.59789 1.000 12.61686 319 ALA A CA 1
ATOM 2534 C C . ALA A 1 319 ? -1.01986 1.17880 20.31609 1.000 12.05190 319 ALA A C 1
ATOM 2535 O O . ALA A 1 319 ? -0.28954 0.89360 21.27913 1.000 14.09666 319 ALA A O 1
ATOM 2537 N N . LEU A 1 320 ? -1.16256 2.43490 19.84882 1.000 11.63798 320 LEU A N 1
ATOM 2538 C CA . LEU A 1 320 ? -0.51784 3.57541 20.50323 1.000 12.10338 320 LEU A CA 1
ATOM 2539 C C . LEU A 1 320 ? -1.32685 4.18014 21.64880 1.000 12.79713 320 LEU A C 1
ATOM 2540 O O . LEU A 1 320 ? -0.76336 4.63017 22.67772 1.000 12.44538 320 LEU A O 1
ATOM 2545 N N . VAL A 1 321 ? -2.64139 4.23589 21.47586 1.000 11.91196 321 VAL A N 1
ATOM 2546 C CA . VAL A 1 321 ? -3.54744 4.91791 22.40091 1.000 11.58198 321 VAL A CA 1
ATOM 2547 C C . VAL A 1 321 ? -4.63046 3.88606 22.67978 1.000 12.01796 321 VAL A C 1
ATOM 2548 O O . VAL A 1 321 ? -5.73170 3.94625 22.10125 1.000 11.79785 321 VAL A O 1
ATOM 2552 N N . PRO A 1 322 ? -4.36021 2.93029 23.54803 1.000 12.39901 322 PRO A N 1
ATOM 2553 C CA . PRO A 1 322 ? -5.33779 1.85400 23.78128 1.000 10.90366 322 PRO A CA 1
ATOM 2554 C C . PRO A 1 322 ? -6.53111 2.34600 24.58361 1.000 12.74792 322 PRO A C 1
ATOM 2555 O O . PRO A 1 322 ? -6.44010 3.29425 25.37024 1.000 15.60487 322 PRO A O 1
ATOM 2559 N N . GLU A 1 323 ? -7.68295 1.69402 24.36176 1.000 13.38056 323 GLU A N 1
ATOM 2560 C CA . GLU A 1 323 ? -8.89104 2.06491 25.08704 1.000 12.77373 323 GLU A CA 1
ATOM 2561 C C . GLU A 1 323 ? -8.90109 1.59503 26.52830 1.000 15.00796 323 GLU A C 1
ATOM 2562 O O . GLU A 1 323 ? -9.65521 2.13941 27.34286 1.000 16.76468 323 GLU A O 1
ATOM 2568 N N . GLN A 1 324 ? -8.12299 0.56932 26.84965 1.000 14.27590 324 GLN A N 1
ATOM 2569 C CA . GLN A 1 324 ? -8.01172 0.04254 28.19213 1.000 13.90728 324 GLN A CA 1
ATOM 2570 C C . GLN A 1 324 ? -6.53333 -0.19534 28.44234 1.000 14.50479 324 GLN A C 1
ATOM 2571 O O . GLN A 1 324 ? -5.78800 -0.48657 27.50214 1.000 13.76032 324 GLN A O 1
ATOM 2577 N N . PRO A 1 325 ? -6.08313 -0.07786 29.68896 1.000 14.68403 325 PRO A N 1
ATOM 2578 C CA . PRO A 1 325 ? -4.62934 -0.00850 29.92987 1.000 15.94452 325 PRO A CA 1
ATOM 2579 C C . PRO A 1 325 ? -3.83382 -1.23467 29.52568 1.000 14.59226 325 PRO A C 1
ATOM 2580 O O . PRO A 1 325 ? -2.64845 -1.08305 29.21544 1.000 14.30765 325 PRO A O 1
ATOM 2584 N N . LYS A 1 326 ? -4.42674 -2.42540 29.49719 1.000 14.34695 326 LYS A N 1
ATOM 2585 C CA . LYS A 1 326 ? -3.70090 -3.64174 29.14157 1.000 14.52817 326 LYS A CA 1
ATOM 2586 C C . LYS A 1 326 ? -3.92104 -4.06074 27.69368 1.000 14.25565 326 LYS A C 1
ATOM 2587 O O . LYS A 1 326 ? -3.42544 -5.11706 27.30127 1.000 16.78636 326 LYS A O 1
ATOM 2593 N N . LEU A 1 327 ? -4.57473 -3.22968 26.87504 1.000 13.72294 327 LEU A N 1
ATOM 2594 C CA . LEU A 1 327 ? -4.78222 -3.51457 25.45102 1.000 14.02032 327 LEU A CA 1
ATOM 2595 C C . LEU A 1 327 ? -3.72278 -2.86483 24.56417 1.000 14.65996 327 LEU A C 1
ATOM 2596 O O . LEU A 1 327 ? -2.79102 -2.19876 25.05334 1.000 14.83893 327 LEU A O 1
#

Secondary structure (DSSP, 8-state):
-HHHHHHHH-EEEE--SSTTSSSTTTTS----THHHHHHHHHT--EEEE---GGGGB-SSTT-PBPHHHHHHHHHHHHHHHHTT-EEEEE----HHHHH-HHHHHHHHHHHHHHHHHHHTTS-TTEEEE--SS--THHHH-HHHHHHHHHHHHHHHHHH-SS--EEE--HHHH-GGGGGG----S-SSEEEEEEE--SHHHHTTT-TTSSSPPPS-------SHHHHHHHHHHHHHHHHT--EEEEEE---TTS-HHHHHHHHHHHHHHHHHTT-EEEES-SSSTT-SEETTTTEE-HHHHHHHS-SSTT-

Radius of gyration: 18.29 Å; Cα contacts (8 Å, |Δi|>4): 588; chains: 1; bounding box: 44×46×38 Å